Protein AF-A0A0G1JD00-F1 (afdb_monomer_lite)

Structure (mmCIF, N/CA/C/O backbone):
data_AF-A0A0G1JD00-F1
#
_entry.id   AF-A0A0G1JD00-F1
#
loop_
_atom_site.group_PDB
_atom_site.id
_atom_site.type_symbol
_atom_site.label_atom_id
_atom_site.label_alt_id
_atom_site.label_comp_id
_atom_site.label_asym_id
_atom_site.label_entity_id
_atom_site.label_seq_id
_atom_site.pdbx_PDB_ins_code
_atom_site.Cartn_x
_atom_site.Cartn_y
_atom_site.Cartn_z
_atom_site.occupancy
_atom_site.B_iso_or_equiv
_atom_site.auth_seq_id
_atom_site.auth_comp_id
_atom_site.auth_asym_id
_atom_site.auth_atom_id
_atom_site.pdbx_PDB_model_num
ATOM 1 N N . ARG A 1 1 ? -22.919 12.819 18.384 1.00 90.06 1 ARG A N 1
ATOM 2 C CA . ARG A 1 1 ? -23.577 13.367 19.609 1.00 90.06 1 ARG A CA 1
ATOM 3 C C . ARG A 1 1 ? -25.054 12.991 19.685 1.00 90.06 1 ARG A C 1
ATOM 5 O O . ARG A 1 1 ? -25.468 12.466 20.710 1.00 90.06 1 ARG A O 1
ATOM 12 N N . GLU A 1 2 ? -25.827 13.200 18.620 1.00 93.00 2 GLU A N 1
ATOM 13 C CA . GLU A 1 2 ? -27.264 12.874 18.577 1.00 93.00 2 GLU A CA 1
ATOM 14 C C . GLU A 1 2 ? -27.578 11.421 18.944 1.00 93.00 2 GLU A C 1
ATOM 16 O O . GLU A 1 2 ? -28.486 11.159 19.728 1.00 93.00 2 GLU A O 1
ATOM 21 N N . TYR A 1 3 ? -26.770 10.476 18.454 1.00 93.38 3 TYR A N 1
ATOM 22 C CA . TYR A 1 3 ? -26.890 9.063 18.814 1.00 93.38 3 TYR A CA 1
ATOM 23 C C . TYR A 1 3 ? -26.863 8.816 20.336 1.00 93.38 3 TYR A C 1
ATOM 25 O O . TYR A 1 3 ? -27.630 7.995 20.842 1.00 93.38 3 TYR A O 1
ATOM 33 N N . ALA A 1 4 ? -25.978 9.516 21.059 1.00 93.56 4 ALA A N 1
ATOM 34 C CA . ALA A 1 4 ? -25.835 9.393 22.508 1.00 93.56 4 ALA A CA 1
ATOM 35 C C . ALA A 1 4 ? -27.042 10.014 23.229 1.00 93.56 4 ALA A C 1
ATOM 37 O O . ALA A 1 4 ? -27.594 9.398 24.139 1.00 93.56 4 ALA A O 1
ATOM 38 N N . LEU A 1 5 ? -27.508 11.180 22.761 1.00 93.81 5 LEU A N 1
ATOM 39 C CA . LEU A 1 5 ? -28.677 11.864 23.325 1.00 93.81 5 LEU A CA 1
ATOM 40 C C . LEU A 1 5 ? -29.945 11.008 23.239 1.00 93.81 5 LEU A C 1
ATOM 42 O O . LEU A 1 5 ? -30.696 10.948 24.205 1.00 93.81 5 LEU A O 1
ATOM 46 N N . LYS A 1 6 ? -30.137 10.267 22.138 1.00 93.50 6 LYS A N 1
ATOM 47 C CA . LYS A 1 6 ? -31.243 9.301 21.970 1.00 93.50 6 LYS A CA 1
ATOM 48 C C . LYS A 1 6 ? -31.227 8.145 22.992 1.00 93.50 6 LYS A C 1
ATOM 50 O O . LYS A 1 6 ? -32.162 7.354 23.014 1.00 93.50 6 LYS A O 1
ATOM 55 N N . ARG A 1 7 ? -30.170 8.014 23.803 1.00 91.62 7 ARG A N 1
ATOM 56 C CA . ARG A 1 7 ? -29.958 6.957 24.812 1.00 91.62 7 ARG A CA 1
ATOM 57 C C . ARG A 1 7 ? -29.756 7.514 26.225 1.00 91.62 7 ARG A C 1
ATOM 59 O O . ARG A 1 7 ? -29.134 6.854 27.053 1.00 91.62 7 ARG A O 1
ATOM 66 N N . ASP A 1 8 ? -30.214 8.737 26.487 1.00 92.69 8 ASP A N 1
ATOM 67 C CA . ASP A 1 8 ? -30.028 9.436 27.769 1.00 92.69 8 ASP A CA 1
ATOM 68 C C . ASP A 1 8 ? -28.548 9.637 28.160 1.00 92.69 8 ASP A C 1
ATOM 70 O O . ASP A 1 8 ? -28.188 9.718 29.342 1.00 92.69 8 ASP A O 1
ATOM 74 N N . LEU A 1 9 ? -27.667 9.727 27.157 1.00 94.19 9 LEU A N 1
ATOM 75 C CA . LEU A 1 9 ? -26.242 9.999 27.319 1.00 94.19 9 LEU A CA 1
ATOM 76 C C . LEU A 1 9 ? -25.896 11.374 26.739 1.00 94.19 9 LEU A C 1
ATOM 78 O O . LEU A 1 9 ? -26.279 11.717 25.623 1.00 94.19 9 LEU A O 1
ATOM 82 N N . SER A 1 10 ? -25.109 12.161 27.471 1.00 93.88 10 SER A N 1
ATOM 83 C CA . SER A 1 10 ? -24.581 13.440 26.987 1.00 93.88 10 SER A CA 1
ATOM 84 C C . SER A 1 10 ? -23.085 13.316 26.719 1.00 93.88 10 SER A C 1
ATOM 86 O O . SER A 1 10 ? -22.311 12.974 27.611 1.00 93.88 10 SER A O 1
ATOM 88 N N . LEU A 1 11 ? -22.691 13.563 25.471 1.00 93.00 11 LEU A N 1
ATOM 89 C CA . LEU A 1 11 ? -21.329 13.384 24.976 1.00 93.00 11 LEU A CA 1
ATOM 90 C C . LEU A 1 11 ? -20.611 14.732 24.853 1.00 93.00 11 LEU A C 1
ATOM 92 O O . LEU A 1 11 ? -21.106 15.634 24.170 1.00 93.00 11 LEU A O 1
ATOM 96 N N . SER A 1 12 ? -19.421 14.844 25.440 1.00 91.25 12 SER A N 1
ATOM 97 C CA . SER A 1 12 ? -18.519 15.997 25.317 1.00 91.25 12 SER A CA 1
ATOM 98 C C . SER A 1 12 ? -17.064 15.546 25.144 1.00 91.25 12 SER A C 1
ATOM 100 O O . SER A 1 12 ? -16.764 14.356 25.203 1.00 91.25 12 SER A O 1
ATOM 102 N N . GLU A 1 13 ? -16.151 16.497 24.950 1.00 90.75 13 GLU A N 1
ATOM 103 C CA . GLU A 1 13 ? -14.700 16.243 24.931 1.00 90.75 13 GLU A CA 1
ATOM 104 C C . GLU A 1 13 ? -14.163 15.684 26.261 1.00 90.75 13 GLU A C 1
ATOM 106 O O . GLU A 1 13 ? -13.137 15.014 26.292 1.00 90.75 13 GLU A O 1
ATOM 111 N N . TYR A 1 14 ? -14.886 15.900 27.364 1.00 91.00 14 TYR A N 1
ATOM 112 C CA . TYR A 1 14 ? -14.502 15.412 28.688 1.00 91.00 14 TYR A CA 1
ATOM 113 C C . TYR A 1 14 ? -14.994 13.990 28.983 1.00 91.00 14 TYR A C 1
ATOM 115 O O . TYR A 1 14 ? -14.631 13.440 30.024 1.00 91.00 14 TYR A O 1
ATOM 123 N N . GLY A 1 15 ? -15.833 13.407 28.120 1.00 93.88 15 GLY A N 1
ATOM 124 C CA . GLY A 1 15 ? -16.361 12.053 28.276 1.00 93.88 15 GLY A CA 1
ATOM 125 C C . GLY A 1 15 ? -17.873 11.947 28.076 1.00 93.88 15 GLY A C 1
ATOM 126 O O . GLY A 1 15 ? -18.488 12.717 27.334 1.00 93.88 15 GLY A O 1
ATOM 127 N N . ILE A 1 16 ? -18.477 10.959 28.739 1.00 96.00 16 ILE A N 1
ATOM 128 C CA . ILE A 1 16 ? -19.908 10.650 28.620 1.00 96.00 16 ILE A CA 1
ATOM 129 C C . ILE A 1 16 ? -20.572 10.865 29.976 1.00 96.00 16 ILE A C 1
ATOM 131 O O . ILE A 1 16 ? -20.222 10.230 30.972 1.00 96.00 16 ILE A O 1
ATOM 135 N N . LYS A 1 17 ? -21.552 11.765 30.022 1.00 95.12 17 LYS A N 1
ATOM 136 C CA . LYS A 1 17 ? -22.371 12.020 31.205 1.00 95.12 17 LYS A CA 1
ATOM 137 C C . LYS A 1 17 ? -23.650 11.190 31.144 1.00 95.12 17 LYS A C 1
ATOM 139 O O . LYS A 1 17 ? -24.381 11.240 30.157 1.00 95.12 17 LYS A O 1
ATOM 144 N N . SER A 1 18 ? -23.940 10.472 32.225 1.00 92.88 18 SER A N 1
ATOM 145 C CA . SER A 1 18 ? -25.173 9.702 32.419 1.00 92.88 18 SER A CA 1
ATOM 146 C C . SER A 1 18 ? -25.673 9.896 33.849 1.00 92.88 18 SER A C 1
ATOM 148 O O . SER A 1 18 ? -24.882 9.850 34.792 1.00 92.88 18 SER A O 1
ATOM 150 N N . LYS A 1 19 ? -26.975 10.166 34.027 1.00 89.56 19 LYS A N 1
ATOM 151 C CA . LYS A 1 19 ? -27.614 10.368 35.348 1.00 89.56 19 LYS A CA 1
ATOM 152 C C . LYS A 1 19 ? -26.847 11.334 36.272 1.00 89.56 19 LYS A C 1
ATOM 154 O O . LYS A 1 19 ? -26.686 11.088 37.461 1.00 89.56 19 LYS A O 1
ATOM 159 N N . GLY A 1 20 ? -26.317 12.422 35.711 1.00 87.75 20 GLY A N 1
ATOM 160 C CA . GLY A 1 20 ? -25.572 13.441 36.463 1.00 87.75 20 GLY A CA 1
ATOM 161 C C . GLY A 1 20 ? -24.085 13.142 36.697 1.00 87.75 20 GLY A C 1
ATOM 162 O O . GLY A 1 20 ? -23.344 14.075 37.001 1.00 87.75 20 GLY A O 1
ATOM 163 N N . LYS A 1 21 ? -23.616 11.908 36.477 1.00 93.25 21 LYS A N 1
ATOM 164 C CA . LYS A 1 21 ? -22.214 11.508 36.660 1.00 93.25 21 LYS A CA 1
ATOM 165 C C . LYS A 1 21 ? -21.456 11.534 35.332 1.00 93.25 21 LYS A C 1
ATOM 167 O O . LYS A 1 21 ? -21.946 11.010 34.334 1.00 93.25 21 LYS A O 1
ATOM 172 N N . LEU A 1 22 ? -20.268 12.138 35.328 1.00 95.19 22 LEU A N 1
ATOM 173 C CA . LEU A 1 22 ? -19.350 12.129 34.187 1.00 95.19 22 LEU A CA 1
ATOM 174 C C . LEU A 1 22 ? -18.421 10.913 34.276 1.00 95.19 22 LEU A C 1
ATOM 176 O O . LEU A 1 22 ? -17.715 10.743 35.270 1.00 95.19 22 LEU A O 1
ATOM 180 N N . GLU A 1 23 ? -18.408 10.097 33.229 1.00 95.50 23 GLU A N 1
ATOM 181 C CA . GLU A 1 23 ? -17.430 9.032 33.019 1.00 95.50 23 GLU A CA 1
ATOM 182 C C . GLU A 1 23 ? -16.364 9.506 32.027 1.00 95.50 23 GLU A C 1
ATOM 184 O O . GLU A 1 23 ? -16.689 10.019 30.953 1.00 95.50 23 GLU A O 1
ATOM 189 N N . LYS A 1 24 ? -15.093 9.330 32.401 1.00 96.06 24 LYS A N 1
ATOM 190 C CA . LYS A 1 24 ? -13.928 9.612 31.556 1.00 96.06 24 LYS A CA 1
ATOM 191 C C . LYS A 1 24 ? -13.379 8.305 30.995 1.00 96.06 24 LYS A C 1
ATOM 193 O O . LYS A 1 24 ? -13.455 7.273 31.658 1.00 96.06 24 LYS A O 1
ATOM 198 N N . PHE A 1 25 ? -12.785 8.375 29.811 1.00 95.00 25 PHE A N 1
ATOM 199 C CA . PHE A 1 25 ? -12.263 7.217 29.092 1.00 95.00 25 PHE A CA 1
ATOM 200 C C . PHE A 1 25 ? -10.789 7.436 28.780 1.00 95.00 25 PHE A C 1
ATOM 202 O O . PHE A 1 25 ? -10.395 8.536 28.403 1.00 95.00 25 PHE A O 1
ATOM 209 N N . ALA A 1 26 ? -9.981 6.395 28.969 1.00 94.19 26 ALA A N 1
ATOM 210 C CA . ALA A 1 26 ? -8.551 6.439 28.676 1.00 94.19 26 ALA A CA 1
ATOM 211 C C . ALA A 1 26 ? -8.250 6.190 27.188 1.00 94.19 26 ALA A C 1
ATOM 213 O O . ALA A 1 26 ? -7.155 6.496 26.730 1.00 94.19 26 ALA A O 1
ATOM 214 N N . SER A 1 27 ? -9.209 5.635 26.439 1.00 96.06 27 SER A N 1
ATOM 215 C CA . SER A 1 27 ? -9.076 5.349 25.010 1.00 96.06 27 SER A CA 1
ATOM 216 C C . SER A 1 27 ? -10.387 5.584 24.265 1.00 96.06 27 SER A C 1
ATOM 218 O O . SER A 1 27 ? -11.473 5.468 24.841 1.00 96.06 27 SER A O 1
ATOM 220 N N . GLU A 1 28 ? -10.295 5.848 22.962 1.00 95.38 28 GLU A N 1
ATOM 221 C CA . GLU A 1 28 ? -11.477 5.919 22.100 1.00 95.38 28 GLU A CA 1
ATOM 222 C C . GLU A 1 28 ? -12.236 4.587 22.062 1.00 95.38 28 GLU A C 1
ATOM 224 O O . GLU A 1 28 ? -13.460 4.576 22.068 1.00 95.38 28 GLU A O 1
ATOM 229 N N . GLU A 1 29 ? -11.545 3.448 22.082 1.00 96.12 29 GLU A N 1
ATOM 230 C CA . GLU A 1 29 ? -12.196 2.132 22.058 1.00 96.12 29 GLU A CA 1
ATOM 231 C C . GLU A 1 29 ? -13.150 1.942 23.241 1.00 96.12 29 GLU A C 1
ATOM 233 O O . GLU A 1 29 ? -14.299 1.527 23.077 1.00 96.12 29 GLU A O 1
ATOM 238 N N . THR A 1 30 ? -12.699 2.293 24.450 1.00 95.75 30 THR A N 1
ATOM 239 C CA . THR A 1 30 ? -13.542 2.215 25.653 1.00 95.75 30 THR A CA 1
ATOM 240 C C . THR A 1 30 ? -14.692 3.218 25.606 1.00 95.75 30 THR A C 1
ATOM 242 O O . THR A 1 30 ? -15.791 2.912 26.076 1.00 95.75 30 THR A O 1
ATOM 245 N N . PHE A 1 31 ? -14.471 4.374 24.979 1.00 95.25 31 PHE A N 1
ATOM 246 C CA . PHE A 1 31 ? -15.491 5.387 24.742 1.00 95.25 31 PHE A CA 1
ATOM 247 C C . PHE A 1 31 ? -16.587 4.903 23.774 1.00 95.25 31 PHE A C 1
ATOM 249 O O . PHE A 1 31 ? -17.769 4.953 24.118 1.00 95.25 31 PHE A O 1
ATOM 256 N N . TYR A 1 32 ? -16.232 4.362 22.605 1.00 95.69 32 TYR A N 1
ATOM 257 C CA . TYR A 1 32 ? -17.197 3.804 21.644 1.00 95.69 32 TYR A CA 1
ATOM 258 C C . TYR A 1 32 ? -17.935 2.593 22.221 1.00 95.69 32 TYR A C 1
ATOM 260 O O . TYR A 1 32 ? -19.162 2.496 22.118 1.00 95.69 32 TYR A O 1
ATOM 268 N N . LYS A 1 33 ? -17.223 1.729 22.953 1.00 94.88 33 LYS A N 1
ATOM 269 C CA . LYS A 1 33 ? -17.824 0.588 23.652 1.00 94.88 33 LYS A CA 1
ATOM 270 C C . LYS A 1 33 ? -18.898 1.023 24.651 1.00 94.88 33 LYS A C 1
ATOM 272 O O . LYS A 1 33 ? -19.922 0.348 24.762 1.00 94.88 33 LYS A O 1
ATOM 277 N N . LYS A 1 34 ? -18.722 2.157 25.346 1.00 93.88 34 LYS A N 1
ATOM 278 C CA . LYS A 1 34 ? -19.756 2.718 26.239 1.00 93.88 34 LYS A CA 1
ATOM 279 C C . LYS A 1 34 ? -21.033 3.098 25.487 1.00 93.88 34 LYS A C 1
ATOM 281 O O . LYS A 1 34 ? -22.121 2.969 26.043 1.00 93.88 34 LYS A O 1
ATOM 286 N N . LEU A 1 35 ? -20.908 3.542 24.239 1.00 94.12 35 LEU A N 1
ATOM 287 C CA . LEU A 1 35 ? -22.033 3.881 23.362 1.00 94.12 35 LEU A CA 1
ATOM 288 C C . LEU A 1 35 ? -22.683 2.644 22.713 1.00 94.12 35 LEU A C 1
ATOM 290 O O . LEU A 1 35 ? -23.651 2.784 21.961 1.00 94.12 35 LEU A O 1
ATOM 294 N N . GLY A 1 36 ? -22.183 1.440 23.011 1.00 94.69 36 GLY A N 1
ATOM 295 C CA . GLY A 1 36 ? -22.646 0.199 22.394 1.00 94.69 36 GLY A CA 1
ATOM 296 C C . GLY A 1 36 ? -22.207 0.056 20.938 1.00 94.69 36 GLY A C 1
ATOM 297 O O . GLY A 1 36 ? -22.878 -0.635 20.182 1.00 94.69 36 GLY A O 1
ATOM 298 N N . MET A 1 37 ? -21.118 0.722 20.552 1.00 96.38 37 MET A N 1
ATOM 299 C CA . MET A 1 37 ? -20.550 0.678 19.208 1.00 96.38 37 MET A CA 1
ATOM 300 C C . MET A 1 37 ? -19.215 -0.063 19.206 1.00 96.38 37 MET A C 1
ATOM 302 O O . MET A 1 37 ? -18.498 -0.084 20.212 1.00 96.38 37 MET A O 1
ATOM 306 N N . GLU A 1 38 ? -18.857 -0.621 18.056 1.00 97.06 38 GLU A N 1
ATOM 307 C CA . GLU A 1 38 ? -17.457 -0.888 17.730 1.00 97.06 38 GLU A CA 1
ATOM 308 C C . GLU A 1 38 ? -16.661 0.420 17.639 1.00 97.06 38 GLU A C 1
ATOM 310 O O . GLU A 1 38 ? -17.216 1.491 17.385 1.00 97.06 38 GLU A O 1
ATOM 315 N N . TRP A 1 39 ? -15.352 0.343 17.879 1.00 97.56 39 TRP A N 1
ATOM 316 C CA . TRP A 1 39 ? -14.473 1.478 17.620 1.00 97.56 39 TRP A CA 1
ATOM 317 C C . TRP A 1 39 ? -14.410 1.725 16.114 1.00 97.56 39 TRP A C 1
ATOM 319 O O . TRP A 1 39 ? -14.157 0.800 15.348 1.00 97.56 39 TRP A O 1
ATOM 329 N N . ILE A 1 40 ? -14.651 2.971 15.710 1.00 97.50 40 ILE A N 1
ATOM 330 C CA . ILE A 1 40 ? -14.675 3.371 14.304 1.00 97.50 40 ILE A CA 1
ATOM 331 C C . ILE A 1 40 ? -13.293 3.920 13.940 1.00 97.50 40 ILE A C 1
ATOM 333 O O . ILE A 1 40 ? -12.914 4.961 14.496 1.00 97.50 40 ILE A O 1
ATOM 337 N N . PRO A 1 41 ? -12.546 3.278 13.023 1.00 96.50 41 PRO A N 1
ATOM 338 C CA . PRO A 1 41 ? -11.305 3.829 12.493 1.00 96.50 41 PRO A CA 1
ATOM 339 C C . PRO A 1 41 ? -11.494 5.267 11.992 1.00 96.50 41 PRO A C 1
ATOM 341 O O . PRO A 1 41 ? -12.532 5.549 11.387 1.00 96.50 41 PRO A O 1
ATOM 344 N N . PRO A 1 42 ? -10.548 6.188 12.248 1.00 96.62 42 PRO A N 1
ATOM 345 C CA . PRO A 1 42 ? -10.638 7.575 11.792 1.00 96.62 42 PRO A CA 1
ATOM 346 C C . PRO A 1 42 ? -10.973 7.728 10.305 1.00 96.62 42 PRO A C 1
ATOM 348 O O . PRO A 1 42 ? -11.767 8.595 9.961 1.00 96.62 42 PRO A O 1
ATOM 351 N N . GLU A 1 43 ? -10.446 6.849 9.454 1.00 96.81 43 GLU A N 1
ATOM 352 C CA . GLU A 1 43 ? -10.625 6.839 7.998 1.00 96.81 43 GLU A CA 1
ATOM 353 C C . GLU A 1 43 ? -12.078 6.597 7.552 1.00 96.81 43 GLU A C 1
ATOM 355 O O . GLU A 1 43 ? -12.415 6.875 6.406 1.00 96.81 43 GLU A O 1
ATOM 360 N N . LEU A 1 44 ? -12.937 6.068 8.433 1.00 97.31 44 LEU A N 1
ATOM 361 C CA . LEU A 1 44 ? -14.353 5.811 8.144 1.00 97.31 44 LEU A CA 1
ATOM 362 C C . LEU A 1 44 ? -15.297 6.923 8.638 1.00 97.31 44 LEU A C 1
ATOM 364 O O . LEU A 1 44 ? -16.496 6.840 8.383 1.00 97.31 44 LEU A O 1
ATOM 368 N N . ARG A 1 45 ? -14.805 7.932 9.372 1.00 96.19 45 ARG A N 1
ATOM 369 C CA . ARG A 1 45 ? -15.627 8.919 10.108 1.00 96.19 45 ARG A CA 1
ATOM 370 C C . ARG A 1 45 ? -16.110 10.076 9.222 1.00 96.19 45 ARG A C 1
ATOM 372 O O . ARG A 1 45 ? -15.818 11.234 9.511 1.00 96.19 45 ARG A O 1
ATOM 379 N N . GLU A 1 46 ? -16.852 9.755 8.170 1.00 96.75 46 GLU A N 1
ATOM 380 C CA . GLU A 1 46 ? -17.293 10.710 7.139 1.00 96.75 46 GLU A CA 1
ATOM 381 C C . GLU A 1 46 ? -18.826 10.867 7.050 1.00 96.75 46 GLU A C 1
ATOM 383 O O . GLU A 1 46 ? -19.321 11.473 6.102 1.00 96.75 46 GLU A O 1
ATOM 388 N N . ASP A 1 47 ? -19.590 10.353 8.023 1.00 95.31 47 ASP A N 1
ATOM 389 C CA . ASP A 1 47 ? -21.063 10.422 8.069 1.00 95.31 47 ASP A CA 1
ATOM 390 C C . ASP A 1 47 ? -21.748 9.767 6.851 1.00 95.31 47 ASP A C 1
ATOM 392 O O . ASP A 1 47 ? -22.676 10.302 6.241 1.00 95.31 47 ASP A O 1
ATOM 396 N N . VAL A 1 48 ? -21.272 8.575 6.476 1.00 96.38 48 VAL A N 1
ATOM 397 C CA . VAL A 1 48 ? -21.738 7.803 5.304 1.00 96.38 48 VAL A CA 1
ATOM 398 C C . VAL A 1 48 ? -22.286 6.417 5.667 1.00 96.38 48 VAL A C 1
ATOM 400 O O . VAL A 1 48 ? -22.486 5.573 4.791 1.00 96.38 48 VAL A O 1
ATOM 403 N N . GLY A 1 49 ? -22.556 6.172 6.952 1.00 95.88 49 GLY A N 1
ATOM 404 C CA . GLY A 1 49 ? -23.164 4.931 7.461 1.00 95.88 49 GLY A CA 1
ATOM 405 C C . GLY A 1 49 ? -22.266 4.121 8.404 1.00 95.88 49 GLY A C 1
ATOM 406 O O . GLY A 1 49 ? -22.581 2.979 8.766 1.00 95.88 49 GLY A O 1
ATOM 407 N N . GLU A 1 50 ? -21.126 4.681 8.807 1.00 97.12 50 GLU A N 1
ATOM 408 C CA . GLU A 1 50 ? -20.188 4.077 9.749 1.00 97.12 50 GLU A CA 1
ATOM 409 C C . GLU A 1 50 ? -20.797 3.920 11.146 1.00 97.12 50 GLU A C 1
ATOM 411 O O . GLU A 1 50 ? -20.501 2.946 11.837 1.00 97.12 50 GLU A O 1
ATOM 416 N N . ILE A 1 51 ? -21.697 4.826 11.547 1.00 96.25 51 ILE A N 1
ATOM 417 C CA . ILE A 1 51 ? -22.368 4.780 12.850 1.00 96.25 51 ILE A CA 1
ATOM 418 C C . ILE A 1 51 ? -23.290 3.561 12.933 1.00 96.25 51 ILE A C 1
ATOM 420 O O . ILE A 1 51 ? -23.191 2.774 13.875 1.00 96.25 51 ILE A O 1
ATOM 424 N N . GLU A 1 52 ? -24.166 3.365 11.950 1.00 96.25 52 GLU A N 1
ATOM 425 C CA . GLU A 1 52 ? -25.067 2.212 11.869 1.00 96.25 52 GLU A CA 1
ATOM 426 C C . GLU A 1 52 ? -24.275 0.905 11.803 1.00 96.25 52 GLU A C 1
ATOM 428 O O . GLU A 1 52 ? -24.608 -0.066 12.489 1.00 96.25 52 GLU A O 1
ATOM 433 N N . SER A 1 53 ? -23.199 0.890 11.017 1.00 97.31 53 SER A N 1
ATOM 434 C CA . SER A 1 53 ? -22.318 -0.270 10.877 1.00 97.31 53 SER A CA 1
ATOM 435 C C . SER A 1 53 ? -21.624 -0.620 12.198 1.00 97.31 53 SER A C 1
ATOM 437 O O . SER A 1 53 ? -21.619 -1.786 12.593 1.00 97.31 53 SER A O 1
ATOM 439 N N . ALA A 1 54 ? -21.125 0.377 12.934 1.00 97.44 54 ALA A N 1
ATOM 440 C CA . ALA A 1 54 ? -20.476 0.184 14.232 1.00 97.44 54 ALA A CA 1
ATOM 441 C C . ALA A 1 54 ? -21.438 -0.316 15.315 1.00 97.44 54 ALA A C 1
ATOM 443 O O . ALA A 1 54 ? -21.052 -1.099 16.183 1.00 97.44 54 ALA A O 1
ATOM 444 N N . VAL A 1 55 ? -22.700 0.115 15.277 1.00 96.56 55 VAL A N 1
ATOM 445 C CA . VAL A 1 55 ? -23.750 -0.366 16.191 1.00 96.56 55 VAL A CA 1
ATOM 446 C C . VAL A 1 55 ? -24.104 -1.822 15.898 1.00 96.56 55 VAL A C 1
ATOM 448 O O . VAL A 1 55 ? -24.255 -2.623 16.820 1.00 96.56 55 VAL A O 1
ATOM 451 N N . ASN A 1 56 ? -24.204 -2.171 14.616 1.00 97.31 56 ASN A N 1
ATOM 452 C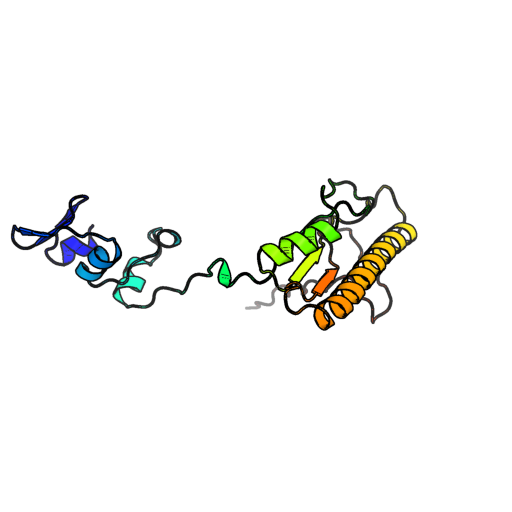 CA . ASN A 1 56 ? -24.541 -3.519 14.159 1.00 97.31 56 ASN A CA 1
ATOM 453 C C . ASN A 1 56 ? -23.346 -4.484 14.148 1.00 97.31 56 ASN A C 1
ATOM 455 O O . ASN A 1 56 ? -23.515 -5.644 13.780 1.00 97.31 56 ASN A O 1
ATOM 459 N N . ARG A 1 57 ? -22.165 -4.026 14.576 1.00 96.38 57 ARG A N 1
ATOM 460 C CA . ARG A 1 57 ? -20.910 -4.790 14.589 1.00 96.38 57 ARG A CA 1
ATOM 461 C C . ARG A 1 57 ? -20.507 -5.335 13.217 1.00 96.38 57 ARG A C 1
ATOM 463 O O . ARG A 1 57 ? -20.191 -6.514 13.066 1.00 96.38 57 ARG A O 1
ATOM 470 N N . ASN A 1 58 ? -20.631 -4.486 12.205 1.00 96.94 58 ASN A N 1
ATOM 471 C CA . ASN A 1 58 ? -20.426 -4.836 10.804 1.00 96.94 58 ASN A CA 1
ATOM 472 C C . ASN A 1 58 ? -19.575 -3.778 10.086 1.00 96.94 58 ASN A C 1
ATOM 474 O O . ASN A 1 58 ? -19.843 -3.435 8.934 1.00 96.94 58 ASN A O 1
ATOM 478 N N . LEU A 1 59 ? -18.585 -3.207 10.779 1.00 97.38 59 LEU A N 1
ATOM 479 C CA . LEU A 1 59 ? -17.606 -2.338 10.129 1.00 97.38 59 LEU A CA 1
ATOM 480 C C . LEU A 1 59 ? -16.752 -3.148 9.139 1.00 97.38 59 LEU A C 1
ATOM 482 O O . LEU A 1 59 ? -16.394 -4.293 9.427 1.00 97.38 59 LEU A O 1
ATOM 486 N N . PRO A 1 60 ? -16.408 -2.577 7.972 1.00 95.94 60 PRO A N 1
ATOM 487 C CA . PRO A 1 60 ? -15.527 -3.247 7.030 1.00 95.94 60 PRO A CA 1
ATOM 488 C C . PRO A 1 60 ? -14.119 -3.381 7.619 1.00 95.94 60 PRO A C 1
ATOM 490 O O . PRO A 1 60 ? -13.619 -2.479 8.291 1.00 95.94 60 PRO A O 1
ATOM 493 N N . ALA A 1 61 ? -13.451 -4.494 7.316 1.00 94.56 61 ALA A N 1
ATOM 494 C CA . ALA A 1 61 ? -12.022 -4.617 7.568 1.00 94.56 61 ALA A CA 1
ATOM 495 C C . ALA A 1 61 ? -11.258 -3.697 6.605 1.00 94.56 61 ALA A C 1
ATOM 497 O O . ALA A 1 61 ? -11.465 -3.759 5.390 1.00 94.56 61 ALA A O 1
ATOM 498 N N . LEU A 1 62 ? -10.389 -2.846 7.147 1.00 96.38 62 LEU A N 1
ATOM 499 C CA . LEU A 1 62 ? -9.531 -1.979 6.347 1.00 96.38 62 LEU A CA 1
ATOM 500 C C . LEU A 1 62 ? -8.273 -2.726 5.912 1.00 96.38 62 LEU A C 1
ATOM 502 O O . LEU A 1 62 ? -7.767 -3.586 6.629 1.00 96.38 62 LEU A O 1
ATOM 506 N N . VAL A 1 63 ? -7.771 -2.367 4.733 1.00 96.50 63 VAL A N 1
ATOM 507 C CA . VAL A 1 63 ? -6.460 -2.817 4.261 1.00 96.50 63 VAL A CA 1
ATOM 508 C C . VAL A 1 63 ? -5.384 -2.127 5.096 1.00 96.50 63 VAL A C 1
ATOM 510 O O . VAL A 1 63 ? -5.382 -0.901 5.212 1.00 96.50 63 VAL A O 1
ATOM 513 N N . GLU A 1 64 ? -4.457 -2.900 5.651 1.00 94.69 64 GLU A N 1
ATOM 514 C CA . GLU A 1 64 ? -3.306 -2.390 6.392 1.00 94.69 64 GLU A CA 1
ATOM 515 C C . GLU A 1 64 ? -2.022 -2.443 5.551 1.00 94.69 64 GLU A C 1
ATOM 517 O O . GLU A 1 64 ? -1.908 -3.198 4.585 1.00 94.69 64 GLU A O 1
ATOM 522 N N . LEU A 1 65 ? -0.984 -1.706 5.966 1.00 91.88 65 LEU A N 1
ATOM 523 C CA . LEU A 1 65 ? 0.326 -1.730 5.296 1.00 91.88 65 LEU A CA 1
ATOM 524 C C . LEU A 1 65 ? 0.916 -3.145 5.176 1.00 91.88 65 LEU A C 1
ATOM 526 O O . LEU A 1 65 ? 1.557 -3.458 4.178 1.00 91.88 65 LEU A O 1
ATOM 530 N N . LYS A 1 66 ? 0.668 -4.020 6.160 1.00 91.62 66 LYS A N 1
ATOM 531 C CA . LYS A 1 66 ? 1.124 -5.422 6.142 1.00 91.62 66 LYS A CA 1
ATOM 532 C C . LYS A 1 66 ? 0.448 -6.271 5.057 1.00 91.62 66 LYS A C 1
ATOM 534 O O . LYS A 1 66 ? 0.988 -7.311 4.686 1.00 91.62 66 LYS A O 1
ATOM 539 N N . ASP A 1 67 ? -0.719 -5.847 4.572 1.00 94.88 67 ASP A N 1
ATOM 540 C CA . ASP A 1 67 ? -1.464 -6.536 3.517 1.00 94.88 67 ASP A CA 1
ATOM 541 C C . ASP A 1 67 ? -0.946 -6.155 2.119 1.00 94.88 67 ASP A C 1
ATOM 543 O O . ASP A 1 67 ? -1.219 -6.853 1.138 1.00 94.88 67 ASP A O 1
ATOM 547 N N . ILE A 1 68 ? -0.162 -5.073 2.017 1.00 95.00 68 ILE A N 1
ATOM 548 C CA . ILE A 1 68 ? 0.422 -4.594 0.763 1.00 95.00 68 ILE A CA 1
ATOM 549 C C . ILE A 1 68 ? 1.628 -5.455 0.389 1.00 95.00 68 ILE A C 1
ATOM 551 O O . ILE A 1 68 ? 2.695 -5.398 0.997 1.00 95.00 68 ILE A O 1
ATOM 555 N N . LYS A 1 69 ? 1.461 -6.253 -0.666 1.00 95.12 69 LYS A N 1
ATOM 556 C CA . LYS A 1 69 ? 2.488 -7.191 -1.149 1.00 95.12 69 LYS A CA 1
ATOM 557 C C . LYS A 1 69 ? 3.335 -6.655 -2.293 1.00 95.12 69 LYS A C 1
ATOM 559 O O . LYS A 1 69 ? 4.311 -7.306 -2.661 1.00 95.12 69 LYS A O 1
ATOM 564 N N . ALA A 1 70 ? 2.930 -5.554 -2.910 1.00 96.38 70 ALA A N 1
ATOM 565 C CA . ALA A 1 70 ? 3.580 -5.042 -4.101 1.00 96.38 70 ALA A CA 1
ATOM 566 C C . ALA A 1 70 ? 3.258 -3.572 -4.334 1.00 96.38 70 ALA A C 1
ATOM 568 O O . ALA A 1 70 ? 2.153 -3.127 -4.026 1.00 96.38 70 ALA A O 1
ATOM 569 N N . ASP A 1 71 ? 4.194 -2.890 -4.986 1.00 96.62 71 ASP A N 1
ATOM 570 C CA . ASP A 1 71 ? 3.939 -1.656 -5.717 1.00 96.62 71 ASP A CA 1
ATOM 571 C C . ASP A 1 71 ? 3.957 -1.967 -7.223 1.00 96.62 71 ASP A C 1
ATOM 573 O O . ASP A 1 71 ? 4.871 -2.614 -7.748 1.00 96.62 71 ASP A O 1
ATOM 577 N N . LEU A 1 72 ? 2.872 -1.593 -7.898 1.00 97.25 72 LEU A N 1
ATOM 578 C CA . LEU A 1 72 ? 2.588 -1.964 -9.280 1.00 97.25 72 LEU A CA 1
ATOM 579 C C . LEU A 1 72 ? 2.728 -0.794 -10.258 1.00 97.25 72 LEU A C 1
ATOM 581 O O . LEU A 1 72 ? 2.398 -0.978 -11.431 1.00 97.25 72 LEU A O 1
ATOM 585 N N . GLN A 1 73 ? 3.215 0.365 -9.808 1.00 97.19 73 GLN A N 1
ATOM 586 C CA . GLN A 1 73 ? 3.504 1.497 -10.682 1.00 97.19 73 GLN A CA 1
ATOM 587 C C . GLN A 1 73 ? 4.805 2.195 -10.270 1.00 97.19 73 GLN A C 1
ATOM 589 O O . GLN A 1 73 ? 4.803 3.150 -9.501 1.00 97.19 73 GLN A O 1
ATOM 594 N N . ILE A 1 74 ? 5.932 1.716 -10.804 1.00 97.56 74 ILE A N 1
ATOM 595 C CA . ILE A 1 74 ? 7.264 2.239 -10.489 1.00 97.56 74 ILE A CA 1
ATOM 596 C C . ILE A 1 74 ? 8.027 2.600 -11.765 1.00 97.56 74 ILE A C 1
ATOM 598 O O . ILE A 1 74 ? 8.048 1.839 -12.735 1.00 97.56 74 ILE A O 1
ATOM 602 N N . HIS A 1 75 ? 8.719 3.738 -11.731 1.00 97.81 75 HIS A N 1
ATOM 603 C CA . HIS A 1 75 ? 9.581 4.222 -12.805 1.00 97.81 75 HIS A CA 1
ATOM 604 C C . HIS A 1 75 ? 11.041 4.070 -12.380 1.00 97.81 75 HIS A C 1
ATOM 606 O O . HIS A 1 75 ? 11.417 4.482 -11.282 1.00 97.81 75 HIS A O 1
ATOM 612 N N . SER A 1 76 ? 11.857 3.476 -13.247 1.00 97.81 76 SER A N 1
ATOM 613 C CA . SER A 1 76 ? 13.307 3.400 -13.064 1.00 97.81 76 SER A CA 1
ATOM 614 C C . SER A 1 76 ? 14.034 4.409 -13.953 1.00 97.81 76 SER A C 1
ATOM 616 O O . SER A 1 76 ? 13.421 5.068 -14.797 1.00 97.81 76 SER A O 1
ATOM 618 N N . ASP A 1 77 ? 15.348 4.497 -13.780 1.00 97.69 77 ASP A N 1
ATOM 619 C CA . ASP A 1 77 ? 16.266 5.221 -14.666 1.00 97.69 77 ASP A CA 1
ATOM 620 C C . ASP A 1 77 ? 16.482 4.540 -16.031 1.00 97.69 77 ASP A C 1
ATOM 622 O O . ASP A 1 77 ? 17.292 5.003 -16.838 1.00 97.69 77 ASP A O 1
ATOM 626 N N . PHE A 1 78 ? 15.786 3.429 -16.304 1.00 97.56 78 PHE A N 1
ATOM 627 C CA . PHE A 1 78 ? 15.958 2.688 -17.540 1.00 97.56 78 PHE A CA 1
ATOM 628 C C . PHE A 1 78 ? 15.633 3.570 -18.744 1.00 97.56 78 PHE A C 1
ATOM 630 O O . PHE A 1 78 ? 14.514 4.059 -18.903 1.00 97.56 78 PHE A O 1
ATOM 637 N N . ASP A 1 79 ? 16.612 3.700 -19.635 1.00 95.88 79 ASP A N 1
ATOM 638 C CA . ASP A 1 79 ? 16.490 4.497 -20.846 1.00 95.88 79 ASP A CA 1
ATOM 639 C C . ASP A 1 79 ? 15.497 3.868 -21.837 1.00 95.88 79 ASP A C 1
ATOM 641 O O . ASP A 1 79 ? 15.858 3.041 -22.684 1.00 95.88 79 ASP A O 1
ATOM 645 N N . ILE A 1 80 ? 14.225 4.238 -21.682 1.00 94.00 80 ILE A N 1
ATOM 646 C CA . ILE A 1 80 ? 13.101 3.844 -22.538 1.00 94.00 80 ILE A CA 1
ATOM 647 C C . ILE A 1 80 ? 12.808 4.879 -23.637 1.00 94.00 80 ILE A C 1
ATOM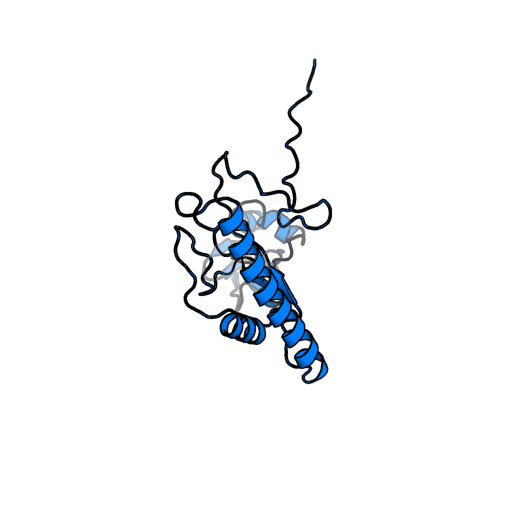 649 O O . ILE A 1 80 ? 11.820 4.742 -24.360 1.00 94.00 80 ILE A O 1
ATOM 653 N N . GLU A 1 81 ? 13.638 5.922 -23.753 1.00 93.94 81 GLU A N 1
ATOM 654 C CA . GLU A 1 81 ? 13.542 6.957 -24.791 1.00 93.94 81 GLU A CA 1
ATOM 655 C C . GLU A 1 81 ? 12.123 7.576 -24.876 1.00 93.94 81 GLU A C 1
ATOM 657 O O . GLU A 1 81 ? 11.520 7.751 -25.944 1.00 93.94 81 GLU A O 1
ATOM 662 N N . THR A 1 82 ? 11.544 7.854 -23.702 1.00 91.12 82 THR A N 1
ATOM 663 C CA . THR A 1 82 ? 10.219 8.474 -23.534 1.00 91.12 82 THR A CA 1
ATOM 664 C C . THR A 1 82 ? 10.278 9.996 -23.709 1.00 91.12 82 THR A C 1
ATOM 666 O O . THR A 1 82 ? 11.325 10.622 -23.586 1.00 91.12 82 THR A O 1
ATOM 669 N N . SER A 1 83 ? 9.129 10.611 -23.999 1.00 88.38 83 SER A N 1
ATOM 670 C CA . SER A 1 83 ? 8.951 12.071 -23.984 1.00 88.38 83 SER A CA 1
ATOM 671 C C . SER A 1 83 ? 8.600 12.638 -22.599 1.00 88.38 83 SER A C 1
ATOM 673 O O . SER A 1 83 ? 8.297 13.823 -22.498 1.00 88.38 83 SER A O 1
ATOM 675 N N . HIS A 1 84 ? 8.532 11.782 -21.580 1.00 89.88 84 HIS A N 1
ATOM 676 C CA . HIS A 1 84 ? 8.228 12.128 -20.189 1.00 89.88 84 HIS A CA 1
ATOM 677 C C . HIS A 1 84 ? 9.483 11.962 -19.328 1.00 89.88 84 HIS A C 1
ATOM 679 O O . HIS A 1 84 ? 10.537 11.560 -19.822 1.00 89.88 84 HIS A O 1
ATOM 685 N N . ASP A 1 85 ? 9.379 12.284 -18.051 1.00 89.94 85 ASP A N 1
ATOM 686 C CA . ASP A 1 85 ? 10.435 12.060 -17.078 1.00 89.94 85 ASP A CA 1
ATOM 687 C C . ASP A 1 85 ? 10.707 10.565 -16.839 1.00 89.94 85 ASP A C 1
ATOM 689 O O . ASP A 1 85 ? 9.849 9.692 -16.998 1.00 89.94 85 ASP A O 1
ATOM 693 N N . LEU A 1 86 ? 11.964 10.277 -16.501 1.00 93.94 86 LEU A N 1
ATOM 694 C CA . LEU A 1 86 ? 12.413 8.964 -16.050 1.00 93.94 86 LEU A CA 1
ATOM 695 C C . LEU A 1 86 ? 12.413 8.922 -14.521 1.00 93.94 86 LEU A C 1
ATOM 697 O O . LEU A 1 86 ? 12.495 9.956 -13.855 1.00 93.94 86 LEU A O 1
ATOM 701 N N . GLY A 1 87 ? 12.394 7.710 -13.970 1.00 95.50 87 GLY A N 1
ATOM 702 C CA . GLY A 1 87 ? 12.777 7.519 -12.578 1.00 95.50 87 GLY A CA 1
ATOM 703 C C . GLY A 1 87 ? 14.252 7.869 -12.367 1.00 95.50 87 GLY A C 1
ATOM 704 O O . GLY A 1 87 ? 15.037 7.954 -13.309 1.00 95.50 87 GLY A O 1
ATOM 705 N N . VAL A 1 88 ? 14.636 8.075 -11.109 1.00 97.31 88 VAL A N 1
ATOM 706 C CA . VAL A 1 88 ? 16.017 8.450 -10.751 1.00 97.31 88 VAL A CA 1
ATOM 707 C C . VAL A 1 88 ? 16.859 7.234 -10.367 1.00 97.31 88 VAL A C 1
ATOM 709 O O . VAL A 1 88 ? 18.070 7.238 -10.554 1.00 97.31 88 VAL A O 1
ATOM 712 N N . SER A 1 89 ? 16.227 6.204 -9.805 1.00 97.94 89 SER A N 1
ATOM 713 C CA . SER A 1 89 ? 16.916 5.027 -9.280 1.00 97.94 89 SER A CA 1
ATOM 714 C C . SER A 1 89 ? 16.975 3.898 -10.295 1.00 97.94 89 SER A C 1
ATOM 716 O O . SER A 1 89 ? 16.043 3.686 -11.079 1.00 97.94 89 SER A O 1
ATOM 718 N N . SER A 1 90 ? 18.039 3.109 -10.202 1.00 98.12 90 SER A N 1
ATOM 719 C CA . SER A 1 90 ? 18.180 1.899 -11.002 1.00 98.12 90 SER A CA 1
ATOM 720 C C . SER A 1 90 ? 17.166 0.828 -10.607 1.00 98.12 90 SER A C 1
ATOM 722 O O . SER A 1 90 ? 16.716 0.742 -9.459 1.00 98.12 90 SER A O 1
ATOM 724 N N . MET A 1 91 ? 16.828 -0.052 -11.555 1.00 97.19 91 MET A N 1
ATOM 725 C CA . MET A 1 91 ? 15.942 -1.191 -11.286 1.00 97.19 91 MET A CA 1
ATOM 726 C C . MET A 1 91 ? 16.459 -2.061 -10.128 1.00 97.19 91 MET A C 1
ATOM 728 O O . MET A 1 91 ? 15.680 -2.540 -9.307 1.00 97.19 91 MET A O 1
ATOM 732 N N . GLU A 1 92 ? 17.773 -2.269 -10.042 1.00 95.88 92 GLU A N 1
ATOM 733 C CA . GLU A 1 92 ? 18.415 -3.031 -8.972 1.00 95.88 92 GLU A CA 1
ATOM 734 C C . GLU A 1 92 ? 18.249 -2.391 -7.585 1.00 95.88 92 GLU A C 1
ATOM 736 O O . GLU A 1 92 ? 17.973 -3.107 -6.617 1.00 95.88 92 GLU A O 1
ATOM 741 N N . GLU A 1 93 ? 18.398 -1.069 -7.477 1.00 96.38 93 GLU A N 1
ATOM 742 C CA . GLU A 1 93 ? 18.180 -0.330 -6.225 1.00 96.38 93 GLU A CA 1
ATOM 743 C C . GLU A 1 93 ? 16.720 -0.406 -5.787 1.00 96.38 93 GLU A C 1
ATOM 745 O O . GLU A 1 93 ? 16.443 -0.703 -4.625 1.00 96.38 93 GLU A O 1
ATOM 750 N N . ILE A 1 94 ? 15.792 -0.238 -6.730 1.00 97.19 94 ILE A N 1
ATOM 751 C CA . ILE A 1 94 ? 14.352 -0.331 -6.472 1.00 97.19 94 ILE A CA 1
ATOM 752 C C . ILE A 1 94 ? 13.974 -1.731 -5.980 1.00 97.19 94 ILE A C 1
ATOM 754 O O . ILE A 1 94 ? 13.256 -1.861 -4.994 1.00 97.19 94 ILE A O 1
ATOM 758 N N . ILE A 1 95 ? 14.478 -2.796 -6.613 1.00 95.44 95 ILE A N 1
ATOM 759 C CA . ILE A 1 95 ? 14.221 -4.179 -6.169 1.00 95.44 95 ILE A CA 1
ATOM 760 C C . ILE A 1 95 ? 14.746 -4.404 -4.748 1.00 95.44 95 ILE A C 1
ATOM 762 O O . ILE A 1 95 ? 14.106 -5.094 -3.950 1.00 95.44 95 ILE A O 1
ATOM 766 N N . LYS A 1 96 ? 15.918 -3.848 -4.429 1.00 93.44 96 LYS A N 1
ATOM 767 C CA . LYS A 1 96 ? 16.510 -3.960 -3.094 1.00 93.44 96 LYS A CA 1
ATOM 768 C C . LYS A 1 96 ? 15.634 -3.272 -2.044 1.00 93.44 96 LYS A C 1
ATOM 770 O O . LYS A 1 96 ? 15.373 -3.890 -1.012 1.00 93.44 96 LYS A O 1
ATOM 775 N N . GLU A 1 97 ? 15.164 -2.057 -2.319 1.00 95.00 97 GLU A N 1
ATOM 776 C CA . GLU A 1 97 ? 14.292 -1.305 -1.407 1.00 95.00 97 GLU A CA 1
ATOM 777 C C . GLU A 1 97 ? 12.897 -1.935 -1.291 1.00 95.00 97 GLU A C 1
ATOM 779 O O . GLU A 1 97 ? 12.347 -2.083 -0.206 1.00 95.00 97 GLU A O 1
ATOM 784 N N . ALA A 1 98 ? 12.338 -2.449 -2.383 1.00 94.38 98 ALA A N 1
ATOM 785 C CA . ALA A 1 98 ? 11.104 -3.228 -2.319 1.00 94.38 98 ALA A CA 1
ATOM 786 C C . ALA A 1 98 ? 11.241 -4.437 -1.370 1.00 94.38 98 ALA A C 1
ATOM 788 O O . ALA A 1 98 ? 10.319 -4.771 -0.626 1.00 94.38 98 ALA A O 1
ATOM 789 N N . GLY A 1 99 ? 12.422 -5.063 -1.345 1.00 91.81 99 GLY A N 1
ATOM 790 C CA . GLY A 1 99 ? 12.744 -6.127 -0.400 1.00 91.81 99 GLY A CA 1
ATOM 791 C C . GLY A 1 99 ? 12.775 -5.674 1.065 1.00 91.81 99 GLY A C 1
ATOM 792 O O . GLY A 1 99 ? 12.258 -6.406 1.914 1.00 91.81 99 GLY A O 1
ATOM 793 N N . SER A 1 100 ? 13.342 -4.499 1.378 1.00 91.19 100 SER A N 1
ATOM 794 C CA . SER A 1 100 ? 13.369 -3.945 2.748 1.00 91.19 100 SER A CA 1
ATOM 795 C C . SER A 1 100 ? 11.976 -3.536 3.227 1.00 91.19 100 SER A C 1
ATOM 797 O O . SER A 1 100 ? 11.648 -3.765 4.391 1.00 91.19 100 SER A O 1
ATOM 799 N N . LEU A 1 101 ? 11.137 -3.026 2.322 1.00 92.06 101 LEU A N 1
ATOM 800 C CA . LEU A 1 101 ? 9.732 -2.688 2.577 1.00 92.06 101 LEU A CA 1
ATOM 801 C C . LEU A 1 101 ? 8.827 -3.918 2.730 1.00 92.06 101 LEU A C 1
ATOM 803 O O . LEU A 1 101 ? 7.688 -3.810 3.176 1.00 92.06 101 LEU A O 1
ATOM 807 N N . GLY A 1 102 ? 9.336 -5.105 2.405 1.00 91.75 102 GLY A N 1
ATOM 808 C CA . GLY A 1 102 ? 8.620 -6.355 2.600 1.00 91.75 102 GLY A CA 1
ATOM 809 C C . GLY A 1 102 ? 7.760 -6.796 1.421 1.00 91.75 102 GLY A C 1
ATOM 810 O O . GLY A 1 102 ? 7.013 -7.761 1.583 1.00 91.75 102 GLY A O 1
ATOM 811 N N . TYR A 1 103 ? 7.889 -6.157 0.257 1.00 94.62 103 TYR A N 1
ATOM 812 C CA . TYR A 1 103 ? 7.154 -6.537 -0.943 1.00 94.62 103 TYR A CA 1
ATOM 813 C C . TYR A 1 103 ? 7.605 -7.895 -1.487 1.00 94.62 103 TYR A C 1
ATOM 815 O O . TYR A 1 103 ? 8.785 -8.252 -1.504 1.00 94.62 103 TYR A O 1
ATOM 823 N N . GLU A 1 104 ? 6.629 -8.656 -1.969 1.00 94.00 104 GLU A N 1
ATOM 824 C CA . GLU A 1 104 ? 6.829 -9.921 -2.667 1.00 94.00 104 GLU A CA 1
ATOM 825 C C . GLU A 1 104 ? 7.013 -9.709 -4.175 1.00 94.00 104 GLU A C 1
ATOM 827 O O . GLU A 1 104 ? 7.653 -10.525 -4.842 1.00 94.00 104 GLU A O 1
ATOM 832 N N . TYR A 1 105 ? 6.460 -8.626 -4.726 1.00 95.19 105 TYR A N 1
ATOM 833 C CA . TYR A 1 105 ? 6.495 -8.329 -6.156 1.00 95.19 105 TYR A CA 1
ATOM 834 C C . TYR A 1 105 ? 6.600 -6.827 -6.402 1.00 95.19 105 TYR A C 1
ATOM 836 O O . TYR A 1 105 ? 6.187 -6.036 -5.562 1.00 95.19 105 TYR A O 1
ATOM 844 N N . ILE A 1 106 ? 7.093 -6.443 -7.578 1.00 97.44 106 ILE A N 1
ATOM 845 C CA . ILE A 1 106 ? 6.997 -5.066 -8.081 1.00 97.44 106 ILE A CA 1
ATOM 846 C C . ILE A 1 106 ? 6.711 -5.057 -9.582 1.00 97.44 106 ILE A C 1
ATOM 848 O O . ILE A 1 106 ? 6.960 -6.062 -10.259 1.00 97.44 106 ILE A O 1
ATOM 852 N N . ALA A 1 107 ? 6.241 -3.935 -10.122 1.00 98.06 107 ALA A N 1
ATOM 853 C CA . ALA A 1 107 ? 6.136 -3.729 -11.565 1.00 98.06 107 ALA A CA 1
ATOM 854 C C . ALA A 1 107 ? 6.869 -2.462 -12.011 1.00 98.06 107 ALA A C 1
ATOM 856 O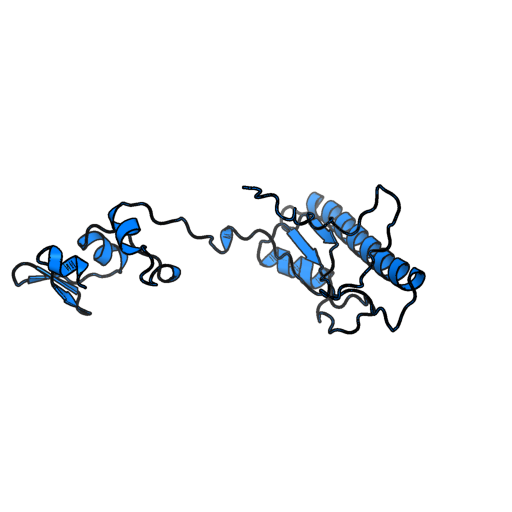 O . ALA A 1 107 ? 6.645 -1.385 -11.468 1.00 98.06 107 ALA A O 1
ATOM 857 N N . PHE A 1 108 ? 7.697 -2.596 -13.047 1.00 98.19 108 PHE A N 1
ATOM 858 C CA . PHE A 1 108 ? 8.268 -1.449 -13.746 1.00 98.19 108 PHE A CA 1
ATOM 859 C C . PHE A 1 108 ? 7.315 -1.006 -14.857 1.00 98.19 108 PHE A C 1
ATOM 861 O O . PHE A 1 108 ? 7.017 -1.773 -15.783 1.00 98.19 108 PHE A O 1
ATOM 868 N N . THR A 1 109 ? 6.811 0.218 -14.731 1.00 96.56 109 THR A N 1
ATOM 869 C CA . THR A 1 109 ? 5.749 0.822 -15.548 1.00 96.56 109 THR A CA 1
ATOM 870 C C . THR A 1 109 ? 6.210 2.122 -16.189 1.00 96.56 109 THR A C 1
ATOM 872 O O . THR A 1 109 ? 5.457 3.082 -16.258 1.00 96.56 109 THR A O 1
ATOM 875 N N . GLU A 1 110 ? 7.438 2.167 -16.690 1.00 95.75 110 GLU A N 1
ATOM 876 C CA . GLU A 1 110 ? 7.952 3.324 -17.415 1.00 95.75 110 GLU A CA 1
ATOM 877 C C . GLU A 1 110 ? 6.964 3.790 -18.496 1.00 95.75 110 GLU A C 1
ATOM 879 O O . GLU A 1 110 ? 6.251 2.984 -19.114 1.00 95.75 110 GLU A O 1
ATOM 884 N N . HIS A 1 111 ? 6.949 5.098 -18.746 1.00 93.50 111 HIS A N 1
ATOM 885 C CA . HIS A 1 111 ? 6.171 5.677 -19.831 1.00 93.50 111 HIS A CA 1
ATOM 886 C C . HIS A 1 111 ? 6.550 5.062 -21.183 1.00 93.50 111 HIS A C 1
ATOM 888 O O . HIS A 1 111 ? 7.679 4.624 -21.410 1.00 93.50 111 HIS A O 1
ATOM 894 N N . ASN A 1 112 ? 5.603 5.062 -22.121 1.00 90.56 112 ASN A N 1
ATOM 895 C CA . ASN A 1 112 ? 5.851 4.552 -23.464 1.00 90.56 112 ASN A CA 1
ATOM 896 C C . ASN A 1 112 ? 6.998 5.306 -24.178 1.00 90.56 112 ASN A C 1
ATOM 898 O O . ASN A 1 112 ? 7.080 6.532 -24.053 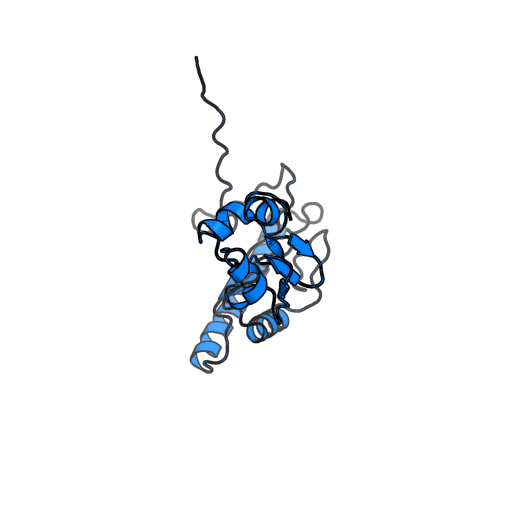1.00 90.56 112 ASN A O 1
ATOM 902 N N . PRO A 1 113 ? 7.792 4.620 -25.026 1.00 92.12 113 PRO A N 1
ATOM 903 C CA . PRO A 1 113 ? 8.747 5.286 -25.906 1.00 92.12 113 PRO A CA 1
ATOM 904 C C . PRO A 1 113 ? 8.089 6.397 -26.732 1.00 92.12 113 PRO A C 1
ATOM 906 O O . PRO A 1 113 ? 6.912 6.295 -27.115 1.00 92.12 113 PRO A O 1
ATOM 909 N N . SER A 1 114 ? 8.845 7.457 -27.014 1.00 89.38 114 SER A N 1
ATOM 910 C CA . SER A 1 114 ? 8.359 8.604 -27.783 1.00 89.38 114 SER A CA 1
ATOM 911 C C . SER A 1 114 ? 7.964 8.188 -29.202 1.00 89.38 114 SER A C 1
ATOM 913 O O . SER A 1 114 ? 8.788 7.676 -29.954 1.00 89.38 114 SER A O 1
ATOM 915 N N . GLN A 1 115 ? 6.713 8.448 -29.595 1.00 85.62 115 GLN A N 1
ATOM 916 C CA . GLN A 1 115 ? 6.227 8.168 -30.955 1.00 85.62 115 GLN A CA 1
ATOM 917 C C . GLN A 1 115 ? 6.702 9.188 -31.993 1.00 85.62 115 GLN A C 1
ATOM 919 O O . GLN A 1 115 ? 6.738 8.878 -33.177 1.00 85.62 115 GLN A O 1
ATOM 924 N N . SER A 1 116 ? 7.022 10.418 -31.582 1.00 85.94 116 SER A N 1
ATOM 925 C CA . SER A 1 116 ? 7.517 11.443 -32.506 1.00 85.94 116 SER A CA 1
ATOM 926 C C . SER A 1 116 ? 9.005 11.274 -32.816 1.00 85.94 116 SER A C 1
ATOM 928 O O . SER A 1 116 ? 9.448 11.710 -33.874 1.00 85.94 116 SER A O 1
ATOM 930 N N . GLY A 1 117 ? 9.765 10.651 -31.908 1.00 85.94 117 GLY A N 1
ATOM 931 C CA . GLY A 1 117 ? 11.203 10.410 -32.063 1.00 85.94 117 GLY A CA 1
ATOM 932 C C . GLY A 1 117 ? 11.562 9.079 -32.728 1.00 85.94 117 GLY A C 1
ATOM 933 O O . GLY A 1 117 ? 12.704 8.905 -33.142 1.00 85.94 117 GLY A O 1
ATOM 934 N N . HIS A 1 118 ? 10.605 8.154 -32.856 1.00 91.12 118 HIS A N 1
ATOM 935 C CA . HIS A 1 118 ? 10.874 6.775 -33.262 1.00 91.12 118 HIS A CA 1
ATOM 936 C C . HIS A 1 118 ? 9.846 6.246 -34.255 1.00 91.12 118 HIS A C 1
ATOM 938 O O . HIS A 1 118 ? 8.650 6.511 -34.151 1.00 91.12 118 HIS A O 1
ATOM 944 N N . ASN A 1 119 ? 10.307 5.412 -35.184 1.00 91.94 119 ASN A N 1
ATOM 945 C CA . ASN A 1 119 ? 9.427 4.556 -35.971 1.00 91.94 119 ASN A CA 1
ATOM 946 C C . ASN A 1 119 ? 9.035 3.280 -35.195 1.00 91.94 119 ASN A C 1
ATOM 948 O O . ASN A 1 119 ? 9.601 2.956 -34.152 1.00 91.94 119 ASN A O 1
ATOM 952 N N . GLU A 1 120 ? 8.086 2.513 -35.736 1.00 90.19 120 GLU A N 1
ATOM 953 C CA . GLU A 1 120 ? 7.565 1.296 -35.096 1.00 90.19 120 GLU A CA 1
ATOM 954 C C . GLU A 1 120 ? 8.653 0.256 -34.774 1.00 90.19 120 GLU A C 1
ATOM 956 O O . GLU A 1 120 ? 8.630 -0.349 -33.703 1.00 90.19 120 GLU A O 1
ATOM 961 N N . LYS A 1 121 ? 9.646 0.076 -35.657 1.00 93.38 121 LYS A N 1
ATOM 962 C CA . LYS A 1 121 ? 10.743 -0.879 -35.431 1.00 93.38 121 LYS A CA 1
ATOM 963 C C . LYS A 1 121 ? 11.640 -0.446 -34.273 1.00 93.38 121 LYS A C 1
ATOM 965 O O . LYS A 1 121 ? 12.043 -1.288 -33.479 1.00 93.38 121 LYS A O 1
ATOM 970 N N . GLN A 1 122 ? 11.932 0.849 -34.168 1.00 93.75 122 GLN A N 1
ATOM 971 C CA . GLN A 1 122 ? 12.724 1.401 -33.066 1.00 93.75 12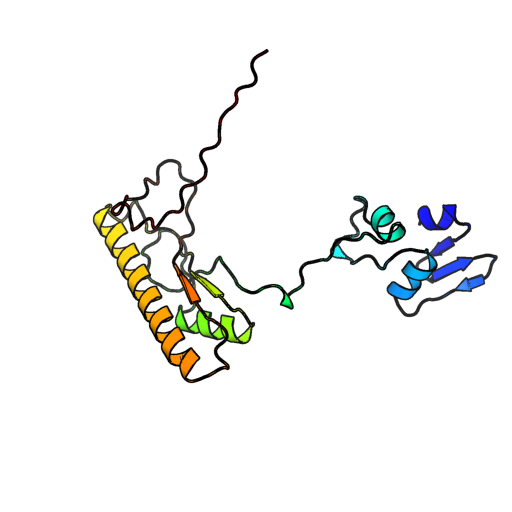2 GLN A CA 1
ATOM 972 C C . GLN A 1 122 ? 11.989 1.252 -31.730 1.00 93.75 122 GLN A C 1
ATOM 974 O O . GLN A 1 122 ? 12.579 0.781 -30.764 1.00 93.75 122 GLN A O 1
ATOM 979 N N . ILE A 1 123 ? 10.685 1.553 -31.692 1.00 92.19 123 ILE A N 1
ATOM 980 C CA . ILE A 1 123 ? 9.852 1.347 -30.495 1.00 92.19 123 ILE A CA 1
ATOM 981 C C . ILE A 1 123 ? 9.890 -0.123 -30.064 1.00 92.19 123 ILE A C 1
ATOM 983 O O . ILE A 1 123 ? 10.089 -0.417 -28.887 1.00 92.19 123 ILE A O 1
ATOM 987 N N . LEU A 1 124 ? 9.729 -1.054 -31.008 1.00 92.94 124 LEU A N 1
ATOM 988 C CA . LEU A 1 124 ? 9.799 -2.487 -30.723 1.00 92.94 124 LEU A CA 1
ATOM 989 C C . LEU A 1 124 ? 11.151 -2.903 -30.134 1.00 92.94 124 LEU A C 1
ATOM 991 O O . LEU A 1 124 ? 11.177 -3.676 -29.178 1.00 92.94 124 LEU A O 1
ATOM 995 N N . GLU A 1 125 ? 12.253 -2.371 -30.659 1.00 95.81 125 GLU A N 1
ATOM 996 C CA . GLU A 1 125 ? 13.594 -2.670 -30.152 1.00 95.81 125 GLU A CA 1
ATOM 997 C C . GLU A 1 125 ? 13.796 -2.152 -28.720 1.00 95.81 125 GLU A C 1
ATOM 999 O O . GLU A 1 125 ? 14.293 -2.881 -27.861 1.00 95.81 125 GLU A O 1
ATOM 1004 N N . ILE A 1 126 ? 13.324 -0.940 -28.417 1.00 96.00 126 ILE A N 1
ATOM 1005 C CA . ILE A 1 126 ? 13.370 -0.367 -27.062 1.00 96.00 126 ILE A CA 1
ATOM 1006 C C . ILE A 1 126 ? 12.586 -1.243 -26.072 1.00 96.00 126 ILE A C 1
ATOM 1008 O O . ILE A 1 126 ? 13.086 -1.598 -24.999 1.00 96.00 126 ILE A O 1
ATOM 1012 N N . LEU A 1 127 ? 11.366 -1.650 -26.439 1.00 95.31 127 LEU A N 1
ATOM 1013 C CA . LEU A 1 127 ? 10.528 -2.508 -25.594 1.00 95.31 127 LEU A CA 1
ATOM 1014 C C . LEU A 1 127 ? 11.134 -3.900 -25.394 1.00 95.31 127 LEU A C 1
ATOM 1016 O O . LEU A 1 127 ? 11.040 -4.470 -24.301 1.00 95.31 127 LEU A O 1
ATOM 1020 N N . LYS A 1 128 ? 11.785 -4.438 -26.427 1.00 96.62 128 LYS A N 1
ATOM 1021 C CA . LYS A 1 128 ? 12.519 -5.701 -26.351 1.00 96.62 128 LYS A CA 1
ATOM 1022 C C . LYS A 1 128 ? 13.711 -5.590 -25.399 1.00 96.62 128 LYS A C 1
ATOM 1024 O O . LYS A 1 128 ? 13.829 -6.421 -24.500 1.00 96.62 128 LYS A O 1
ATOM 1029 N N . ARG A 1 129 ? 14.521 -4.530 -25.504 1.00 97.62 129 ARG A N 1
ATOM 1030 C CA . ARG A 1 129 ? 15.657 -4.252 -24.603 1.00 97.62 129 ARG A CA 1
ATOM 1031 C C . ARG A 1 129 ? 15.217 -4.199 -23.140 1.00 97.62 129 ARG A C 1
ATOM 1033 O O . ARG A 1 129 ? 15.862 -4.788 -22.270 1.00 97.62 129 ARG A O 1
ATOM 1040 N N . LYS A 1 130 ? 14.078 -3.558 -22.867 1.00 97.25 130 LYS A N 1
ATOM 1041 C CA . LYS A 1 130 ? 13.480 -3.534 -21.527 1.00 97.25 130 LYS A CA 1
ATOM 1042 C C . LYS A 1 130 ? 13.046 -4.922 -21.053 1.00 97.25 130 LYS A C 1
ATOM 1044 O O . LYS A 1 130 ? 13.376 -5.318 -19.933 1.00 97.25 130 LYS A O 1
ATOM 1049 N N . LYS A 1 131 ? 12.325 -5.675 -21.894 1.00 97.44 131 LYS A N 1
ATOM 1050 C CA . LYS A 1 131 ? 11.894 -7.049 -21.582 1.00 97.44 131 LYS A CA 1
ATOM 1051 C C . LYS A 1 131 ? 13.091 -7.920 -21.209 1.00 97.44 131 LYS A C 1
ATOM 1053 O O . LYS A 1 131 ? 13.080 -8.534 -20.146 1.00 97.44 131 LYS A O 1
ATOM 1058 N N . GLU A 1 132 ? 14.144 -7.896 -22.020 1.00 97.75 132 GLU A N 1
ATOM 1059 C CA . GLU A 1 132 ? 15.371 -8.658 -21.774 1.00 97.75 132 GLU A CA 1
ATOM 1060 C C . GLU A 1 132 ? 16.062 -8.250 -20.463 1.00 97.75 132 GLU A C 1
ATOM 1062 O O . GLU A 1 132 ? 16.542 -9.110 -19.720 1.00 97.75 132 GLU A O 1
ATOM 1067 N N . LYS A 1 133 ? 16.106 -6.949 -20.136 1.00 97.69 133 LYS A N 1
ATOM 1068 C CA . LYS A 1 133 ? 16.633 -6.467 -18.845 1.00 97.69 133 LYS A CA 1
ATOM 1069 C C . LYS A 1 133 ? 15.832 -7.045 -17.673 1.00 97.69 133 LYS A C 1
ATOM 1071 O O . LYS A 1 133 ? 16.436 -7.573 -16.739 1.00 97.69 133 LYS A O 1
ATOM 1076 N N . ILE A 1 134 ? 14.502 -7.017 -17.733 1.00 96.81 134 ILE A N 1
ATOM 1077 C CA . ILE A 1 134 ? 13.637 -7.556 -16.669 1.00 96.81 134 ILE A CA 1
ATOM 1078 C C . ILE A 1 134 ? 13.734 -9.086 -16.570 1.00 96.81 134 ILE A C 1
ATOM 1080 O O . ILE A 1 134 ? 13.749 -9.633 -15.467 1.00 96.81 134 ILE A O 1
ATOM 1084 N N . GLU A 1 135 ? 13.865 -9.804 -17.684 1.00 97.12 135 GLU A N 1
ATOM 1085 C CA . GLU A 1 135 ? 14.090 -11.258 -17.685 1.00 97.12 135 GLU A CA 1
ATOM 1086 C C . GLU A 1 135 ? 15.429 -11.634 -17.032 1.00 97.12 135 GLU A C 1
ATOM 1088 O O . GLU A 1 135 ? 15.492 -12.578 -16.234 1.00 97.12 135 GLU A O 1
ATOM 1093 N N . LYS A 1 136 ? 16.491 -10.859 -17.291 1.00 96.31 136 LYS A N 1
ATOM 1094 C CA . LYS A 1 136 ? 17.794 -11.015 -16.618 1.00 96.31 136 LYS A CA 1
ATOM 1095 C C . LYS A 1 136 ? 17.690 -10.758 -15.112 1.00 96.31 136 LYS A C 1
ATOM 1097 O O . LYS A 1 136 ? 18.270 -11.515 -14.326 1.00 96.31 136 LYS A O 1
ATOM 1102 N N . LEU A 1 137 ? 16.934 -9.737 -14.701 1.00 95.00 137 LEU A N 1
ATOM 1103 C CA . LEU A 1 137 ? 16.674 -9.442 -13.287 1.00 95.00 137 LEU A CA 1
ATOM 1104 C C . LEU A 1 137 ? 15.923 -10.592 -12.611 1.00 95.00 137 LEU A C 1
ATOM 1106 O O . LEU A 1 137 ? 16.394 -11.113 -11.603 1.00 95.00 137 LEU A O 1
ATOM 1110 N N . ASN A 1 138 ? 14.824 -11.061 -13.204 1.00 94.81 138 ASN A N 1
ATOM 1111 C CA . ASN A 1 138 ? 14.053 -12.193 -12.685 1.00 94.81 138 ASN A CA 1
ATOM 1112 C C . ASN A 1 138 ? 14.890 -13.478 -12.583 1.00 94.81 138 ASN A C 1
ATOM 1114 O O . ASN A 1 138 ? 14.847 -14.162 -11.564 1.00 94.81 138 ASN A O 1
ATOM 1118 N N . SER A 1 139 ? 15.716 -13.775 -13.589 1.00 93.25 139 SER A N 1
ATOM 1119 C CA . SER A 1 139 ? 16.632 -14.926 -13.547 1.00 93.25 139 SER A CA 1
ATOM 1120 C C . SER A 1 139 ? 17.640 -14.816 -12.397 1.00 93.25 139 SER A C 1
ATOM 1122 O O . SER A 1 139 ? 17.987 -15.811 -11.760 1.00 93.25 139 SER A O 1
ATOM 1124 N N . SER A 1 140 ? 18.109 -13.599 -12.114 1.00 89.75 140 SER A N 1
ATOM 1125 C CA . SER A 1 140 ? 19.027 -13.323 -11.005 1.00 89.75 140 SER A CA 1
ATOM 1126 C C . SER A 1 140 ? 18.336 -13.419 -9.642 1.00 89.75 140 SER A C 1
ATOM 1128 O O . SER A 1 140 ? 18.952 -13.884 -8.685 1.00 89.75 140 SER A O 1
ATOM 1130 N N . ILE A 1 141 ? 17.067 -13.014 -9.554 1.00 88.25 141 ILE A N 1
ATOM 1131 C CA . ILE A 1 141 ? 16.237 -13.143 -8.351 1.00 88.25 141 ILE A CA 1
ATOM 1132 C C . ILE A 1 141 ? 16.040 -14.617 -7.994 1.00 88.25 141 ILE A C 1
ATOM 1134 O O . ILE A 1 141 ? 16.307 -14.982 -6.855 1.00 88.25 141 ILE A O 1
ATOM 1138 N N . VAL A 1 142 ? 15.669 -15.472 -8.956 1.00 80.69 142 VAL A N 1
ATOM 1139 C CA . VAL A 1 142 ? 15.479 -16.918 -8.717 1.00 80.69 142 VAL A CA 1
ATOM 1140 C C . VAL A 1 142 ? 16.754 -17.553 -8.155 1.00 80.69 142 VAL A C 1
ATOM 1142 O O . VAL A 1 142 ? 16.715 -18.161 -7.088 1.00 80.69 142 VAL A O 1
ATOM 1145 N N . LYS A 1 143 ? 17.907 -17.312 -8.795 1.00 79.31 143 LYS A N 1
ATOM 1146 C CA . LYS A 1 143 ? 19.209 -17.831 -8.331 1.00 79.31 143 LYS A CA 1
ATOM 1147 C C . LYS A 1 143 ? 19.568 -17.369 -6.915 1.00 79.31 143 LYS A C 1
ATOM 1149 O O . LYS A 1 143 ? 20.161 -18.120 -6.149 1.00 79.31 143 LYS A O 1
ATOM 1154 N N . LYS A 1 144 ? 19.249 -16.118 -6.565 1.00 74.44 144 LYS A N 1
ATOM 1155 C CA . LYS A 1 144 ? 19.520 -15.564 -5.227 1.00 74.44 144 LYS A CA 1
ATOM 1156 C C . LYS A 1 144 ? 18.520 -16.049 -4.180 1.00 74.44 144 LYS A C 1
ATOM 1158 O O . LYS A 1 144 ? 18.924 -16.240 -3.039 1.00 74.44 144 LYS A O 1
ATOM 1163 N N . GLY A 1 145 ? 17.258 -16.257 -4.551 1.00 66.75 145 GLY A N 1
ATOM 1164 C CA . GLY A 1 145 ? 16.219 -16.789 -3.670 1.00 66.75 145 GLY A CA 1
ATOM 1165 C C . GLY A 1 145 ? 16.501 -18.227 -3.231 1.00 66.75 145 GLY A C 1
ATOM 1166 O O . GLY A 1 145 ? 16.263 -18.564 -2.077 1.00 66.75 145 GLY A O 1
ATOM 1167 N N . GLU A 1 146 ? 17.098 -19.042 -4.105 1.00 60.81 146 GLU A N 1
ATOM 1168 C CA . GLU A 1 146 ? 17.596 -20.383 -3.755 1.00 60.81 146 GLU A CA 1
ATOM 1169 C C . GLU A 1 146 ? 18.767 -20.337 -2.755 1.00 60.81 146 GLU A C 1
ATOM 1171 O O . GLU A 1 146 ? 18.918 -21.238 -1.933 1.00 60.81 146 GLU A O 1
ATOM 1176 N 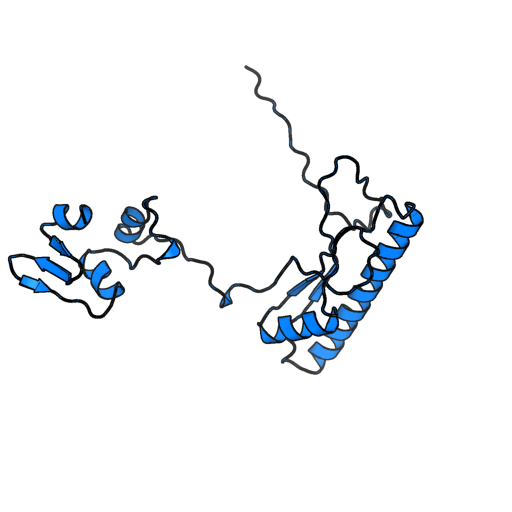N . ALA A 1 147 ? 19.582 -19.277 -2.795 1.00 60.69 147 ALA A N 1
ATOM 1177 C CA . ALA A 1 147 ? 20.767 -19.120 -1.950 1.00 60.69 147 ALA A CA 1
ATOM 1178 C C . ALA A 1 147 ? 20.515 -18.347 -0.639 1.00 60.69 147 ALA A C 1
ATOM 1180 O O . ALA A 1 147 ? 21.295 -18.472 0.305 1.00 60.69 147 ALA A O 1
ATOM 1181 N N . ASN A 1 148 ? 19.471 -17.514 -0.568 1.00 58.31 148 ASN A N 1
ATOM 1182 C CA . ASN A 1 148 ? 19.192 -16.653 0.579 1.00 58.31 148 ASN A CA 1
ATOM 1183 C C . ASN A 1 148 ? 17.682 -16.442 0.773 1.00 58.31 148 ASN A C 1
ATOM 1185 O O . ASN A 1 148 ? 17.059 -15.626 0.093 1.00 58.31 148 ASN A O 1
ATOM 1189 N N . ALA A 1 149 ? 17.125 -17.113 1.785 1.00 57.31 149 ALA A N 1
ATOM 1190 C CA . ALA A 1 149 ? 15.711 -17.041 2.166 1.00 57.31 149 ALA A CA 1
ATOM 1191 C C . ALA A 1 149 ? 15.230 -15.639 2.614 1.00 57.31 149 ALA A C 1
ATOM 1193 O O . ALA A 1 149 ? 14.042 -15.449 2.867 1.00 57.31 149 ALA A O 1
ATOM 1194 N N . THR A 1 150 ? 16.131 -14.655 2.717 1.00 57.12 150 THR A N 1
ATOM 1195 C CA . THR A 1 150 ? 15.823 -13.273 3.131 1.00 57.12 150 THR A CA 1
ATOM 1196 C C . THR A 1 150 ? 15.468 -12.358 1.949 1.00 57.12 150 THR A C 1
ATOM 1198 O O . THR A 1 150 ? 14.983 -11.247 2.162 1.00 57.12 150 THR A O 1
ATOM 1201 N N . LEU A 1 151 ? 15.688 -12.784 0.696 1.00 63.38 151 LEU A N 1
ATOM 1202 C CA . LEU A 1 151 ? 15.301 -11.993 -0.477 1.00 63.38 151 LEU A CA 1
ATOM 1203 C C . LEU A 1 151 ? 13.777 -12.086 -0.680 1.00 63.38 151 LEU A C 1
ATOM 1205 O O . LEU A 1 151 ? 13.266 -13.116 -1.114 1.00 63.38 151 LEU A O 1
ATOM 1209 N N . ARG A 1 152 ? 13.039 -11.025 -0.327 1.00 77.38 152 ARG A N 1
ATOM 1210 C CA . ARG A 1 152 ? 11.563 -11.050 -0.329 1.00 77.38 152 ARG A CA 1
ATOM 1211 C C . ARG A 1 152 ? 10.923 -10.890 -1.706 1.00 77.38 152 ARG A C 1
ATOM 1213 O O . ARG A 1 152 ? 9.896 -11.520 -1.950 1.00 77.38 152 ARG A O 1
ATOM 1220 N N . VAL A 1 153 ? 11.523 -10.109 -2.608 1.00 92.12 153 VAL A N 1
ATOM 1221 C CA . VAL A 1 153 ? 10.977 -9.919 -3.961 1.00 92.12 153 VAL A CA 1
ATOM 1222 C C . VAL A 1 153 ? 11.176 -11.195 -4.771 1.00 92.12 153 VAL A C 1
ATOM 1224 O O . VAL A 1 153 ? 12.301 -11.586 -5.070 1.00 92.12 153 VAL A O 1
ATOM 1227 N N . LYS A 1 154 ? 10.068 -11.832 -5.147 1.00 92.12 154 LYS A N 1
ATOM 1228 C CA . LYS A 1 154 ? 10.017 -13.097 -5.891 1.00 92.12 154 LYS A CA 1
ATOM 1229 C C . LYS A 1 154 ? 9.982 -12.880 -7.397 1.00 92.12 154 LYS A C 1
ATOM 1231 O O . LYS A 1 154 ? 10.436 -13.738 -8.152 1.00 92.12 154 LYS A O 1
ATOM 1236 N N . LYS A 1 155 ? 9.398 -11.765 -7.846 1.00 93.88 155 LYS A N 1
ATOM 1237 C CA . LYS A 1 155 ? 9.234 -11.459 -9.270 1.00 93.88 155 LYS A CA 1
ATOM 1238 C C . LYS A 1 155 ? 9.072 -9.965 -9.520 1.00 93.88 155 LYS A C 1
ATOM 1240 O O . LYS A 1 155 ? 8.420 -9.258 -8.757 1.00 93.88 155 LYS A O 1
ATOM 1245 N N . VAL A 1 156 ? 9.604 -9.538 -10.655 1.00 96.75 156 VAL A N 1
ATOM 1246 C CA . VAL A 1 156 ? 9.431 -8.213 -11.242 1.00 96.75 156 VAL A CA 1
ATOM 1247 C C . VAL A 1 156 ? 8.573 -8.342 -12.498 1.00 96.75 156 VAL A C 1
ATOM 1249 O O . VAL A 1 156 ? 8.874 -9.144 -13.389 1.00 96.75 156 VAL A O 1
ATOM 1252 N N . PHE A 1 157 ? 7.503 -7.561 -12.581 1.00 97.50 157 PHE A N 1
ATOM 1253 C CA . PHE A 1 157 ? 6.640 -7.489 -13.755 1.00 97.50 157 PHE A CA 1
ATOM 1254 C C . PHE A 1 157 ? 7.140 -6.429 -14.741 1.00 97.50 157 PHE A C 1
ATOM 1256 O O . PHE A 1 157 ? 7.513 -5.323 -14.356 1.00 97.50 157 PHE A O 1
ATOM 1263 N N . ASN A 1 158 ? 7.119 -6.780 -16.027 1.00 96.56 158 ASN A N 1
ATOM 1264 C CA . ASN A 1 158 ? 7.355 -5.849 -17.125 1.00 96.56 158 ASN A CA 1
ATOM 1265 C C . ASN A 1 158 ? 6.013 -5.285 -17.602 1.00 96.56 158 ASN A C 1
ATOM 1267 O O . ASN A 1 158 ? 5.182 -6.043 -18.103 1.00 96.56 158 ASN A O 1
ATOM 1271 N N . SER A 1 159 ? 5.805 -3.981 -17.448 1.00 94.31 159 SER A N 1
ATOM 1272 C CA . SER A 1 159 ? 4.592 -3.279 -17.875 1.00 94.31 159 SER A CA 1
ATOM 1273 C C . SER A 1 159 ? 4.953 -1.920 -18.484 1.00 94.31 159 SER A C 1
ATOM 1275 O O . SER A 1 159 ? 6.125 -1.627 -18.675 1.00 94.31 159 SER A O 1
ATOM 1277 N N . LEU A 1 160 ? 3.978 -1.097 -18.856 1.00 92.19 160 LEU A N 1
ATOM 1278 C CA . LEU A 1 160 ? 4.186 0.288 -19.292 1.00 92.19 160 LEU A CA 1
ATOM 1279 C C . LEU A 1 160 ? 3.036 1.146 -18.785 1.00 92.19 160 LEU A C 1
ATOM 1281 O O . LEU A 1 160 ? 1.879 0.731 -18.900 1.00 92.19 160 LEU A O 1
ATOM 1285 N N . GLU A 1 161 ? 3.339 2.357 -18.335 1.00 91.50 161 GLU A N 1
ATOM 1286 C CA . GLU A 1 161 ? 2.326 3.394 -18.187 1.00 91.50 161 GLU A CA 1
ATOM 1287 C C . GLU A 1 161 ? 2.001 3.971 -19.569 1.00 91.50 161 GLU A C 1
ATOM 1289 O O . GLU A 1 161 ? 2.876 4.420 -20.319 1.00 91.50 161 GLU A O 1
ATOM 1294 N N . ARG A 1 162 ? 0.723 3.914 -19.945 1.00 81.50 162 ARG A N 1
ATOM 1295 C CA . ARG A 1 162 ? 0.275 4.304 -21.282 1.00 81.50 162 ARG A CA 1
ATOM 1296 C C . ARG A 1 162 ? -0.461 5.619 -21.246 1.00 81.50 162 ARG A C 1
ATOM 1298 O O . ARG A 1 162 ? -1.419 5.786 -20.506 1.00 81.50 162 ARG A O 1
ATOM 1305 N N . ASN A 1 163 ? -0.083 6.487 -22.172 1.00 71.38 163 ASN A N 1
ATOM 1306 C CA . ASN A 1 163 ? -0.837 7.691 -22.461 1.00 71.38 163 ASN A CA 1
ATOM 1307 C C . ASN A 1 163 ? -2.149 7.358 -23.192 1.00 71.38 163 ASN A C 1
ATOM 1309 O O . ASN A 1 163 ? -2.133 6.697 -24.232 1.00 71.38 163 ASN A O 1
ATOM 1313 N N . ASP A 1 164 ? -3.268 7.905 -22.714 1.00 64.06 164 ASP A N 1
ATOM 1314 C CA . ASP A 1 164 ? -4.637 7.711 -23.236 1.00 64.06 164 ASP A CA 1
ATOM 1315 C C . ASP A 1 164 ? -4.908 8.334 -24.627 1.00 64.06 164 ASP A C 1
ATOM 1317 O O . ASP A 1 164 ? -6.057 8.519 -25.051 1.00 64.06 164 ASP A O 1
ATOM 1321 N N . LYS A 1 165 ? -3.870 8.668 -25.403 1.00 56.88 165 LYS A N 1
ATOM 1322 C CA . LYS A 1 165 ? -4.069 9.194 -26.759 1.00 56.88 165 LYS A CA 1
ATOM 1323 C C . LYS A 1 165 ? -4.655 8.092 -27.648 1.00 56.88 165 LYS A C 1
ATOM 1325 O O . LYS A 1 165 ? -4.043 7.046 -27.847 1.00 56.88 165 LYS A O 1
ATOM 1330 N N . LYS A 1 166 ? -5.825 8.382 -28.238 1.00 49.28 166 LYS A N 1
ATOM 1331 C CA . LYS A 1 166 ? -6.670 7.531 -29.112 1.00 49.28 166 LYS A CA 1
ATOM 1332 C C . LYS A 1 166 ? -5.966 6.822 -30.291 1.00 49.28 166 LYS A C 1
ATOM 1334 O O . LYS A 1 166 ? -6.634 6.107 -31.030 1.00 49.28 166 LYS A O 1
ATOM 1339 N N . SER A 1 167 ? -4.664 7.013 -30.499 1.00 48.94 167 SER A N 1
ATOM 1340 C CA . SER A 1 167 ? -3.903 6.528 -31.654 1.00 48.94 167 SER A CA 1
ATOM 1341 C C . SER A 1 167 ? -2.710 5.627 -31.315 1.00 48.94 167 SER A C 1
ATOM 1343 O O . SER A 1 167 ? -1.975 5.276 -32.235 1.00 48.94 167 SER A O 1
ATOM 1345 N N . PHE A 1 168 ? -2.490 5.223 -30.053 1.00 49.06 168 PHE A N 1
ATOM 1346 C CA . PHE A 1 168 ? -1.471 4.202 -29.766 1.00 49.06 168 PHE A CA 1
ATOM 1347 C C . PHE A 1 168 ? -1.957 2.840 -30.283 1.00 49.06 168 PHE A C 1
ATOM 1349 O O . PHE A 1 168 ? -2.640 2.088 -29.585 1.00 49.06 168 PHE A O 1
ATOM 1356 N N . ASN A 1 169 ? -1.623 2.519 -31.530 1.00 52.91 169 ASN A N 1
ATOM 1357 C CA . ASN A 1 169 ? -1.780 1.170 -32.050 1.00 52.91 169 ASN A CA 1
ATOM 1358 C C . ASN A 1 169 ? -0.692 0.315 -31.388 1.00 52.91 169 ASN A C 1
ATOM 1360 O O . ASN A 1 169 ? 0.487 0.529 -31.654 1.00 52.91 169 ASN A O 1
ATOM 1364 N N . CYS A 1 170 ? -1.063 -0.611 -30.489 1.00 46.84 170 CYS A N 1
ATOM 1365 C CA . CYS A 1 170 ? -0.087 -1.566 -29.956 1.00 46.84 170 CYS A CA 1
ATOM 1366 C C . CYS A 1 170 ? 0.501 -2.341 -31.137 1.00 46.84 170 CYS A C 1
ATOM 1368 O O . CYS A 1 170 ? -0.279 -3.010 -31.828 1.00 46.84 170 CYS A O 1
ATOM 1370 N N . PRO A 1 171 ? 1.824 -2.297 -31.362 1.00 50.22 171 PRO A N 1
ATOM 1371 C CA . PRO A 1 171 ? 2.421 -3.173 -32.346 1.00 50.22 171 PRO A CA 1
ATOM 1372 C C . PRO A 1 171 ? 2.150 -4.612 -31.896 1.00 50.22 171 PRO A C 1
ATOM 1374 O O . PRO A 1 171 ? 2.510 -5.023 -30.790 1.00 50.22 171 PRO A O 1
ATOM 1377 N N . LYS A 1 172 ? 1.407 -5.356 -32.720 1.00 41.09 172 LYS A N 1
ATOM 1378 C CA . LYS A 1 172 ? 1.097 -6.763 -32.465 1.00 41.09 172 LYS A CA 1
ATOM 1379 C C . LYS A 1 172 ? 2.347 -7.570 -32.783 1.00 41.09 172 LYS A C 1
ATOM 1381 O O . LYS A 1 172 ? 2.599 -7.884 -33.943 1.00 41.09 172 LYS A O 1
ATOM 1386 N N . LEU A 1 173 ? 3.113 -7.924 -31.759 1.00 41.66 173 LEU A N 1
ATOM 1387 C CA . LEU A 1 173 ? 3.982 -9.089 -31.863 1.00 41.66 173 LEU A CA 1
ATOM 1388 C C . LEU A 1 173 ? 3.081 -10.333 -31.877 1.00 41.66 173 LEU A C 1
ATOM 1390 O O . LEU A 1 173 ? 1.966 -10.299 -31.358 1.00 41.66 173 LEU A O 1
ATOM 1394 N N . SER A 1 174 ? 3.513 -11.372 -32.592 1.00 35.69 174 SER A N 1
ATOM 1395 C CA . SER A 1 174 ? 2.750 -12.593 -32.897 1.00 35.69 174 SER A CA 1
ATOM 1396 C C . SER A 1 174 ? 1.931 -13.140 -31.712 1.00 35.69 174 SER A C 1
ATOM 1398 O O . SER A 1 174 ? 2.263 -12.877 -30.564 1.00 35.69 174 SER A O 1
ATOM 1400 N N . GLN A 1 175 ? 0.864 -13.905 -31.991 1.00 37.19 175 GLN A N 1
ATOM 1401 C CA . GLN A 1 175 ? -0.250 -14.254 -31.079 1.00 37.19 175 GLN A CA 1
ATOM 1402 C C . GLN A 1 175 ? 0.112 -14.768 -29.659 1.00 37.19 175 GLN A C 1
ATOM 1404 O O . GLN A 1 175 ? -0.771 -14.830 -28.807 1.00 37.19 175 GLN A O 1
ATOM 1409 N N . SER A 1 176 ? 1.375 -15.095 -29.376 1.00 38.84 176 SER A N 1
ATOM 1410 C CA . SER A 1 176 ? 1.910 -15.486 -28.065 1.00 38.84 176 SER A CA 1
ATOM 1411 C C . SER A 1 176 ? 2.595 -14.365 -27.255 1.00 38.84 176 SER A C 1
ATOM 1413 O O . SER A 1 176 ? 2.959 -14.605 -26.108 1.00 38.84 176 SER A O 1
ATOM 1415 N N . GLU A 1 177 ? 2.792 -13.158 -27.799 1.00 43.66 177 GLU A N 1
ATOM 1416 C CA . GLU A 1 177 ? 3.599 -12.080 -27.191 1.00 43.66 177 GLU A CA 1
ATOM 1417 C C . GLU A 1 177 ? 2.840 -10.752 -27.067 1.00 43.66 177 GLU A C 1
ATOM 1419 O O . GLU A 1 177 ? 3.275 -9.688 -27.515 1.00 43.66 177 GLU A O 1
ATOM 1424 N N . ASN A 1 178 ? 1.681 -10.791 -26.417 1.00 40.09 178 ASN A N 1
ATOM 1425 C CA . ASN A 1 178 ? 0.979 -9.565 -26.066 1.00 40.09 178 ASN A CA 1
ATOM 1426 C C . ASN A 1 178 ? 1.694 -8.858 -24.899 1.00 40.09 178 ASN A C 1
ATOM 1428 O O . ASN A 1 178 ? 1.492 -9.195 -23.737 1.00 40.09 178 ASN A O 1
ATOM 1432 N N . PHE A 1 179 ? 2.456 -7.802 -25.204 1.00 43.28 179 PHE A N 1
ATOM 1433 C CA . PHE A 1 179 ? 2.893 -6.777 -24.232 1.00 43.28 179 PHE A CA 1
ATOM 1434 C C . PHE A 1 179 ? 1.717 -5.959 -23.661 1.00 43.28 179 PHE A C 1
ATOM 1436 O O . PHE A 1 179 ? 1.884 -5.102 -22.796 1.00 43.28 179 PHE A O 1
ATOM 1443 N N . CYS A 1 180 ? 0.519 -6.167 -24.208 1.00 40.59 180 CYS A N 1
ATOM 1444 C CA . CYS A 1 180 ? -0.677 -5.379 -23.982 1.00 40.59 180 CYS A CA 1
ATOM 1445 C C . CYS A 1 180 ? -1.801 -6.334 -23.572 1.00 40.59 180 CYS A C 1
ATOM 1447 O O . CYS A 1 180 ? -2.284 -7.089 -24.415 1.00 40.59 180 CYS A O 1
ATOM 1449 N N . SER A 1 181 ? -2.244 -6.300 -22.314 1.00 36.47 181 SER A N 1
ATOM 1450 C CA . SER A 1 181 ? -3.519 -6.939 -21.975 1.00 36.47 181 SER A CA 1
ATOM 1451 C C . SER A 1 181 ? -4.633 -6.148 -22.676 1.00 36.47 181 SER A C 1
ATOM 1453 O O . SER A 1 181 ? -4.655 -4.918 -22.553 1.00 36.47 181 SER A O 1
ATOM 1455 N N . PRO A 1 182 ? -5.501 -6.775 -23.489 1.00 34.41 182 PRO A N 1
ATOM 1456 C CA . PRO A 1 182 ? -6.542 -6.043 -24.190 1.00 34.41 182 PRO A CA 1
ATOM 1457 C C . PRO A 1 182 ? -7.523 -5.454 -23.175 1.00 34.41 182 PRO A C 1
ATOM 1459 O O . PRO A 1 182 ? -8.127 -6.183 -22.391 1.00 34.41 182 PRO A O 1
ATOM 1462 N N . ASN A 1 183 ? -7.705 -4.130 -23.226 1.00 35.06 183 ASN A N 1
ATOM 1463 C CA . ASN A 1 183 ? -8.830 -3.472 -22.574 1.00 35.06 183 ASN A CA 1
ATOM 1464 C C . ASN A 1 183 ? -10.116 -4.178 -23.014 1.00 35.06 183 ASN A C 1
ATOM 1466 O O . ASN A 1 183 ? -10.375 -4.329 -24.215 1.00 35.06 183 ASN A O 1
ATOM 1470 N N . SER A 1 184 ? -10.903 -4.619 -22.034 1.00 36.22 184 SER A N 1
ATOM 1471 C CA . SER A 1 184 ? -12.237 -5.157 -22.250 1.00 36.22 184 SER A CA 1
ATOM 1472 C C . SER A 1 184 ? -13.016 -4.167 -23.111 1.00 36.22 184 SER A C 1
ATOM 1474 O O . SER A 1 184 ? -13.152 -2.980 -22.800 1.00 36.22 184 SER A O 1
ATOM 1476 N N . LYS A 1 185 ? -13.485 -4.640 -24.267 1.00 34.66 185 LYS A N 1
ATOM 1477 C CA . LYS A 1 185 ? -14.401 -3.865 -25.097 1.00 34.66 185 LYS A CA 1
ATOM 1478 C C . LYS A 1 185 ? -15.588 -3.481 -24.213 1.00 34.66 185 LYS A C 1
ATOM 1480 O O . LYS A 1 185 ? -16.288 -4.354 -23.708 1.00 34.66 185 LYS A O 1
ATOM 1485 N N . LYS A 1 186 ? -15.809 -2.176 -24.032 1.00 38.44 186 LYS A N 1
ATOM 1486 C CA . LYS A 1 186 ? -17.082 -1.634 -23.551 1.00 38.44 186 LYS A CA 1
ATOM 1487 C C . LYS A 1 186 ? -18.181 -2.179 -24.465 1.00 38.44 186 LYS A C 1
ATOM 1489 O O . LYS A 1 186 ? -18.293 -1.738 -25.608 1.00 38.44 186 LYS A O 1
ATOM 1494 N N . ASN A 1 187 ? -18.971 -3.131 -23.971 1.00 31.61 187 ASN A N 1
ATOM 1495 C CA . ASN A 1 187 ? -20.231 -3.498 -24.601 1.00 31.61 187 ASN A CA 1
ATOM 1496 C C . ASN A 1 187 ? -21.156 -2.282 -24.505 1.00 31.61 187 ASN A C 1
ATOM 1498 O O . ASN A 1 187 ? -21.606 -1.897 -23.426 1.00 31.61 187 ASN A O 1
ATOM 1502 N N . LYS A 1 188 ? -21.363 -1.629 -25.649 1.00 36.91 188 LYS A N 1
ATOM 1503 C CA . LYS A 1 188 ? -22.396 -0.618 -25.836 1.00 36.91 188 LYS A CA 1
ATOM 1504 C C . LYS A 1 188 ? -23.760 -1.312 -25.827 1.00 36.91 188 LYS A C 1
ATOM 1506 O O . LYS A 1 188 ? -23.989 -2.204 -26.628 1.00 36.91 188 LYS A O 1
ATOM 1511 N N . SER A 1 189 ? -24.604 -0.865 -24.901 1.00 38.69 189 SER A N 1
ATOM 1512 C CA . SER A 1 189 ? -26.049 -0.651 -25.037 1.00 38.69 189 SER A CA 1
ATOM 1513 C C . SER A 1 189 ? -26.826 -1.517 -26.041 1.00 38.69 189 SER A C 1
ATOM 1515 O O . SER A 1 189 ? -26.871 -1.191 -27.224 1.00 38.69 189 SER A O 1
ATOM 1517 N N . GLU A 1 190 ? -27.606 -2.455 -25.513 1.00 37.69 190 GLU A N 1
ATOM 1518 C CA . GLU A 1 190 ? -28.939 -2.768 -26.034 1.00 37.69 190 GLU A CA 1
ATOM 1519 C C . GLU A 1 190 ? -29.915 -2.723 -24.849 1.00 37.69 190 GLU A C 1
ATOM 1521 O O . GLU A 1 190 ? -29.977 -3.629 -24.022 1.00 37.69 190 GLU A O 1
ATOM 1526 N N . ARG A 1 191 ? -30.617 -1.596 -24.710 1.00 38.03 191 ARG A N 1
ATOM 1527 C CA . ARG A 1 191 ? -31.944 -1.539 -24.092 1.00 38.03 191 ARG A CA 1
ATOM 1528 C C . ARG A 1 191 ? -32.865 -1.064 -25.205 1.00 38.03 191 ARG A C 1
ATOM 1530 O O . ARG A 1 191 ? -32.838 0.117 -25.539 1.00 38.03 191 ARG A O 1
ATOM 1537 N N . GLY A 1 192 ? -33.545 -2.016 -25.831 1.00 41.09 192 GLY A N 1
ATOM 1538 C CA . GLY A 1 192 ? -34.736 -1.775 -26.632 1.00 41.09 192 GLY A CA 1
ATOM 1539 C C . GLY A 1 192 ? -35.961 -2.012 -25.752 1.00 41.09 192 GLY A C 1
ATOM 1540 O O . GLY A 1 192 ? -35.937 -2.946 -24.951 1.00 41.09 192 GLY A O 1
ATOM 1541 N N . ASP A 1 193 ? -36.902 -1.079 -25.880 1.00 39.34 193 ASP A N 1
ATOM 1542 C CA . ASP A 1 193 ? -38.335 -1.057 -25.541 1.00 39.34 193 ASP A CA 1
ATOM 1543 C C . ASP A 1 193 ? -38.965 -2.260 -24.814 1.00 39.34 193 ASP A C 1
ATOM 1545 O O . ASP A 1 193 ? -38.897 -3.403 -25.323 1.00 39.34 193 ASP A O 1
#

Radius of gyration: 26.65 Å; chains: 1; bounding box: 59×37×73 Å

Sequence (193 aa):
REYALKRDLSLSEYGIKSKGKLEKFASEETFYKKLGMEWIPPELREDVGEIESAVNRNLPALVELKDIKADLQIHSDFDIETSHDLGVSSMEEIIKEAGSLGYEYIAFTEHNPSQSGHNEKQILEILKRKKEKIEKLNSSIVKKGEANATLRVKKVFNSLERNDKKSFNCPKLSQSENFCSPNSKKNKSERGD

InterPro domains:
  IPR016195 Polymerase/histidinol phosphatase-like [SSF89550] (69-134)
  IPR029398 DNA polymerase beta, thumb domain [PF14791] (1-46)
  IPR037160 DNA polymerase, thumb domain superfamily [G3DSA:3.30.210.10] (1-56)
  IPR043519 Nucleotidyltransferase superfamily [SSF81301] (1-46)

Foldseek 3Di:
DVLQVVVQWDDDPQAIDHPNDGDHDPDQQVRQVVSCFGRQPPVRPPPPCSRVCRNVVNDDDDDDLVNAQEEEEDFAPQPLQAPDDGHDHHPVVVLVVCLVSQHQEYEHAAAQHDPVVDDPVVSVVSLVVQVVVQVVVLVVLVVVCVVDVSRRHNHYHYAHDYDPPPPPDPPDDPPVDPSDDDDPPPPDDDDDD

Secondary structure (DSSP, 8-state):
-HHHHTTT-EEETTEEEETTEEEP-SSHHHHHHHTT-----GGG-SSSSHHHHHHTT-PPPPPPGGG--EEEEE--S----BSSPPPSS-HHHHHHHHHHTT-SEEEE-PBPBPTTT--HHHHHHHHHHHHHHHHHHHHHHHHHHHH-TT----EEEE--B----TT-------TT--SSPPPPP--------

pLDDT: mean 84.63, std 19.92, range [31.61, 98.19]

Organism: NCBI:txid1618580